Protein AF-A0A2P6P0E6-F1 (afdb_monomer)

Nearest PDB structures (foldseek):
  6njd-assembly2_C  TM=9.931E-01  e=6.193E-13  Homo sapiens
  4fjv-assembly1_B  TM=9.522E-01  e=4.294E-13  Homo sapiens
  7bbd-assembly1_B  TM=9.518E-01  e=7.906E-13  Homo sapiens
  5v5g-assembly2_D  TM=9.650E-01  e=5.929E-12  synthetic construct
  3vdz-assembly2_B  TM=8.598E-01  e=5.481E-13  unclassified

Foldseek 3Di:
DDDDDDDDDDDDDDDDDDDDDDDDDDDDDDDDDDDDDDDDDDDDDDDDDPPDPPPVPPVVVVVVPVVPPDDPPPDPPDPPDQPFAWEWEQEPVRDIDIDTDHQFDFPQNVLVSVCVVPVDHSVQWWKDAPNDTGDGPDGNVVVVNGHHGYIYTDTPPPDDDDPDDDDDDPDDDDDDDDDDDDPPPLPVQWDADPVRDIDGPFDFDPDPVRDPPQGFDDDPQWTAGPPPRDIDGDDPPPPPPDD

Sequence (243 aa):
MSSLLFAPSLQPVSQGVGLNFFIKPGLFRVNSLSFAPLQKIFIQRSPLIVQNLFQKTVLDLVFSIEQASNQPQGSPSDILSRPKMQIFVKTLTGKTITLEVESSDTIDNVKQKIQDKEGIPPDQQRLIFAGKQLEDGRTLSDYNIQKESTLHLVLRLRGGAKKRKKKTYTKPKKNKHKNKKVKLAVLKFYKIDENGKVTRARRECPTPECGA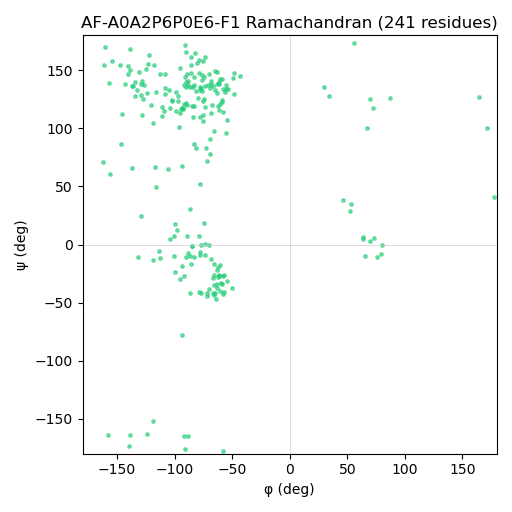GVFMAKHADRQYCGKCKATFVFKPEEAASKK

Organism: NCBI:txid1890364

Radius of gyration: 44.81 Å; Cα contacts (8 Å, |Δi|>4): 203; chains: 1; bounding box: 101×76×97 Å

Secondary structure (DSSP, 8-state):
----------------------PPPP--------PPPP--------------SSSHHHHHHHHHHTTSS------S--------EEEEEEETTS-EEEEEE-TT-BHHHHHHHHHHHH---GGGEEEEETTEEP-TTSBTGGGT--TT-EEEEEE-------PPPPPP--S--PPPP-----TTGGGGGEEE-TTS-EEESSPBP-STTS-TT-BPEE-SSEEE-TTT--EEEPPSSSTTS--

Structure (mmCIF, N/CA/C/O backbone):
data_AF-A0A2P6P0E6-F1
#
_entry.id   AF-A0A2P6P0E6-F1
#
loop_
_atom_site.group_PDB
_atom_site.id
_atom_site.type_symbol
_atom_site.label_atom_id
_atom_site.label_alt_id
_atom_site.label_comp_id
_atom_site.label_asym_id
_atom_site.label_entity_id
_atom_site.label_seq_id
_atom_site.pdbx_PDB_ins_code
_atom_site.Cartn_x
_atom_site.Cartn_y
_atom_site.Cartn_z
_atom_site.occupancy
_atom_site.B_iso_or_equiv
_atom_site.auth_seq_id
_atom_site.auth_comp_id
_atom_site.auth_asym_id
_atom_site.auth_atom_id
_atom_site.pdbx_PDB_model_num
ATOM 1 N N . MET A 1 1 ? 29.314 35.626 40.334 1.00 43.25 1 MET A N 1
ATOM 2 C CA . MET A 1 1 ? 28.460 36.606 39.628 1.00 43.25 1 MET A CA 1
ATOM 3 C C . MET A 1 1 ? 27.335 35.791 38.998 1.00 43.25 1 MET A C 1
ATOM 5 O O . MET A 1 1 ? 27.656 34.809 38.346 1.00 43.25 1 MET A O 1
ATOM 9 N N . SER A 1 2 ? 26.097 35.887 39.494 1.00 39.19 2 SER A N 1
ATOM 10 C CA . SER A 1 2 ? 25.070 36.867 39.060 1.00 39.19 2 SER A CA 1
ATOM 11 C C . SER A 1 2 ? 24.566 36.546 37.643 1.00 39.19 2 SER A C 1
ATOM 13 O O . SER A 1 2 ? 25.398 36.470 36.750 1.00 39.19 2 SER A O 1
ATOM 15 N N . SER A 1 3 ? 23.281 36.363 37.315 1.00 38.91 3 SER A N 1
ATOM 16 C CA . SER A 1 3 ? 21.985 36.357 38.038 1.00 38.91 3 SER A CA 1
ATOM 17 C C . SER A 1 3 ? 20.967 35.604 37.126 1.00 38.91 3 SER A C 1
ATOM 19 O O . SER A 1 3 ? 21.246 35.438 35.944 1.00 38.91 3 SER A O 1
ATOM 21 N N . LEU A 1 4 ? 19.876 34.962 37.581 1.00 45.66 4 LEU A N 1
ATOM 22 C CA . LEU A 1 4 ? 18.525 35.538 37.813 1.00 45.66 4 LEU A CA 1
ATOM 23 C C . LEU A 1 4 ? 18.157 36.648 36.788 1.00 45.66 4 LEU A C 1
ATOM 25 O O . LEU A 1 4 ? 18.926 37.590 36.646 1.00 45.66 4 LEU A O 1
ATOM 29 N N . LEU A 1 5 ? 17.031 36.672 36.055 1.00 42.50 5 LEU A N 1
ATOM 30 C CA . LEU A 1 5 ? 15.723 35.964 36.074 1.00 42.50 5 LEU A CA 1
ATOM 31 C C . LEU A 1 5 ? 15.311 35.611 34.592 1.00 42.50 5 LEU A C 1
ATOM 33 O O . LEU A 1 5 ? 16.185 35.671 33.736 1.00 42.50 5 LEU A O 1
ATOM 37 N N . PHE A 1 6 ? 14.092 35.248 34.129 1.00 35.66 6 PHE A N 1
ATOM 38 C CA . PHE A 1 6 ? 12.750 34.984 34.704 1.00 35.66 6 PHE A CA 1
ATOM 39 C C . PHE A 1 6 ? 11.885 34.081 33.760 1.00 35.66 6 PHE A C 1
ATOM 41 O O . PHE A 1 6 ? 12.409 33.464 32.837 1.00 35.66 6 PHE A O 1
ATOM 48 N N . ALA A 1 7 ? 10.560 34.034 33.974 1.00 41.00 7 ALA A N 1
ATOM 49 C CA . ALA A 1 7 ? 9.494 33.537 33.068 1.00 41.00 7 ALA A CA 1
ATOM 50 C C . ALA A 1 7 ? 8.450 34.693 32.855 1.00 41.00 7 ALA A C 1
ATOM 52 O O . ALA A 1 7 ? 8.824 35.816 33.200 1.00 41.00 7 ALA A O 1
ATOM 53 N N . PRO A 1 8 ? 7.179 34.547 32.375 1.00 51.31 8 PRO A N 1
ATOM 54 C CA . PRO A 1 8 ? 6.423 33.377 31.887 1.00 51.31 8 PRO A CA 1
ATOM 55 C C . PRO A 1 8 ? 5.518 33.619 30.630 1.00 51.31 8 PRO A C 1
ATOM 57 O O . PRO A 1 8 ? 5.530 34.674 30.013 1.00 51.31 8 PRO A O 1
ATOM 60 N N . SER A 1 9 ? 4.727 32.589 30.278 1.00 41.28 9 SER A N 1
ATOM 61 C CA . SER A 1 9 ? 3.367 32.580 29.670 1.00 41.28 9 SER A CA 1
ATOM 62 C C . SER A 1 9 ? 2.848 33.699 28.739 1.00 41.28 9 SER A C 1
ATOM 64 O O . SER A 1 9 ? 2.747 34.849 29.154 1.00 41.28 9 SER A O 1
ATOM 66 N N . LEU A 1 10 ? 2.204 33.298 27.625 1.00 37.66 10 LEU A N 1
ATOM 67 C CA . LEU A 1 10 ? 0.896 33.852 27.208 1.00 37.66 10 LEU A CA 1
ATOM 68 C C . LEU A 1 10 ? 0.093 32.901 26.279 1.00 37.66 10 LEU A C 1
ATOM 70 O O . LEU A 1 10 ? 0.639 32.258 25.385 1.00 37.66 10 LEU A O 1
ATOM 74 N N . GLN A 1 11 ? -1.218 32.828 26.524 1.00 42.47 11 GLN A N 1
ATOM 75 C CA . GLN A 1 11 ? -2.317 32.166 25.791 1.00 42.47 11 GLN A CA 1
ATOM 76 C C . GLN A 1 11 ? -3.627 32.844 26.262 1.00 42.47 11 GLN A C 1
ATOM 78 O O . GLN A 1 11 ? -3.595 33.463 27.328 1.00 42.47 11 GLN A O 1
ATOM 83 N N . PRO A 1 12 ? -4.807 32.618 25.642 1.00 59.88 12 PRO A N 1
ATOM 84 C CA . PRO A 1 12 ? -5.145 32.268 24.253 1.00 59.88 12 PRO A CA 1
ATOM 85 C C . PRO A 1 12 ? -6.036 33.391 23.640 1.00 59.88 12 PRO A C 1
ATOM 87 O O . PRO A 1 12 ? -5.934 34.523 24.093 1.00 59.88 12 PRO A O 1
ATOM 90 N N . VAL A 1 13 ? -6.918 33.097 22.660 1.00 36.72 13 VAL A N 1
ATOM 91 C CA . VAL A 1 13 ? -8.382 33.424 22.658 1.00 36.72 13 VAL A CA 1
ATOM 92 C C . VAL A 1 13 ? -9.018 33.294 21.252 1.00 36.72 13 VAL A C 1
ATOM 94 O O . VAL A 1 13 ? -8.561 33.932 20.316 1.00 36.72 13 VAL A O 1
ATOM 97 N N . SER A 1 14 ? -10.113 32.510 21.180 1.00 36.00 14 SER A N 1
ATOM 98 C CA . SER A 1 14 ? -11.227 32.518 20.188 1.00 36.00 14 SER A CA 1
ATOM 99 C C . SER A 1 14 ? -10.931 32.377 18.673 1.00 36.00 14 SER A C 1
ATOM 101 O O . SER A 1 14 ? -9.785 32.354 18.247 1.00 36.00 14 SER A O 1
ATOM 103 N N . GLN A 1 15 ? -11.917 32.246 17.767 1.00 38.62 15 GLN A N 1
ATOM 104 C CA . GLN A 1 15 ? -13.139 31.403 17.690 1.00 38.62 15 GLN A CA 1
ATOM 105 C C . GLN A 1 15 ? -13.483 31.244 16.186 1.00 38.62 15 GLN A C 1
ATOM 107 O O . GLN A 1 15 ? -13.096 32.086 15.380 1.00 38.62 15 GLN A O 1
ATOM 112 N N . GLY A 1 16 ? -14.236 30.210 15.786 1.00 37.38 16 GLY A N 1
ATOM 113 C CA . GLY A 1 16 ? -14.705 30.089 14.396 1.00 37.38 16 GLY A CA 1
ATOM 114 C C . GLY A 1 16 ? -15.366 28.749 14.074 1.00 37.38 16 GLY A C 1
ATOM 115 O O . GLY A 1 16 ? -14.681 27.756 13.838 1.00 37.38 16 GLY A O 1
ATOM 116 N N . VAL A 1 17 ? -16.700 28.714 14.060 1.00 41.31 17 VAL A N 1
ATOM 117 C CA . VAL A 1 17 ? -17.485 27.545 13.624 1.00 41.31 17 VAL A CA 1
ATOM 118 C C . VAL A 1 17 ? -17.686 27.547 12.106 1.00 41.31 17 VAL A C 1
ATOM 120 O O . VAL A 1 17 ? -17.810 28.602 11.492 1.00 41.31 17 VAL A O 1
ATOM 123 N N . GLY A 1 18 ? -17.747 26.358 11.501 1.00 35.44 18 GLY A N 1
ATOM 124 C CA . GLY A 1 18 ? -17.881 26.198 10.050 1.00 35.44 18 GLY A CA 1
ATOM 125 C C . GLY A 1 18 ? -18.356 24.803 9.652 1.00 35.44 18 GLY A C 1
ATOM 126 O O . GLY A 1 18 ? -17.587 24.005 9.123 1.00 35.44 18 GLY A O 1
ATOM 127 N N . LEU A 1 19 ? -19.627 24.496 9.923 1.00 40.59 19 LEU A N 1
ATOM 128 C CA . LEU A 1 19 ? -20.297 23.328 9.344 1.00 40.59 19 LEU A CA 1
ATOM 129 C C . LEU A 1 19 ? -20.458 23.520 7.832 1.00 40.59 19 LEU A C 1
ATOM 131 O O . LEU A 1 19 ? -20.918 24.568 7.393 1.00 40.59 19 LEU A O 1
ATOM 135 N N . ASN A 1 20 ? -20.177 22.478 7.050 1.00 39.31 20 ASN A N 1
ATOM 136 C CA . ASN A 1 20 ? -20.731 22.342 5.705 1.00 39.31 20 ASN A CA 1
ATOM 137 C C . ASN A 1 20 ? -20.986 20.864 5.387 1.00 39.31 20 ASN A C 1
ATOM 139 O O . ASN A 1 20 ? -20.059 20.064 5.256 1.00 39.31 20 ASN A O 1
ATOM 143 N N . PHE A 1 21 ? -22.265 20.506 5.275 1.00 33.59 21 PHE A N 1
ATOM 144 C CA . PHE A 1 21 ? -22.697 19.243 4.679 1.00 33.59 21 PHE A CA 1
ATOM 145 C C . PHE A 1 21 ? -22.403 19.279 3.175 1.00 33.59 21 PHE A C 1
ATOM 147 O O . PHE A 1 21 ? -22.671 20.286 2.526 1.00 33.59 21 PHE A O 1
ATOM 154 N N . PHE A 1 22 ? -21.946 18.165 2.596 1.00 33.34 22 PHE A N 1
ATOM 155 C CA . PHE A 1 22 ? -21.939 18.001 1.142 1.00 33.34 22 PHE A CA 1
ATOM 156 C C . PHE A 1 22 ? -22.816 16.815 0.739 1.00 33.34 22 PHE A C 1
ATOM 158 O O . PHE A 1 22 ? -22.457 15.651 0.928 1.00 33.34 22 PHE A O 1
ATOM 165 N N . ILE A 1 23 ? -24.002 17.131 0.220 1.00 39.78 23 ILE A N 1
ATOM 166 C CA . ILE A 1 23 ? -25.015 16.163 -0.206 1.00 39.78 23 ILE A CA 1
ATOM 167 C C . ILE A 1 23 ? -24.681 15.681 -1.623 1.00 39.78 23 ILE A C 1
ATOM 169 O O . ILE A 1 23 ? -24.339 16.478 -2.494 1.00 39.78 23 ILE A O 1
ATOM 173 N N . LYS A 1 24 ? -24.810 14.374 -1.877 1.00 38.31 24 LYS A N 1
ATOM 174 C CA . LYS A 1 24 ? -24.759 13.820 -3.237 1.00 38.31 24 LYS A CA 1
ATOM 175 C C . LYS A 1 24 ? -26.136 13.933 -3.905 1.00 38.31 24 LYS A C 1
ATOM 177 O O . LYS A 1 24 ? -27.054 13.268 -3.427 1.00 38.31 24 LYS A O 1
ATOM 182 N N . PRO A 1 25 ? -26.289 14.648 -5.031 1.00 44.28 25 PRO A N 1
ATOM 183 C CA . PRO A 1 25 ? -27.409 14.412 -5.929 1.00 44.28 25 PRO A CA 1
ATOM 184 C C . PRO A 1 25 ? -27.160 13.128 -6.735 1.00 44.28 25 PRO A C 1
ATOM 186 O O . PRO A 1 25 ? -26.081 12.930 -7.299 1.00 44.28 25 PRO A O 1
ATOM 189 N N . GLY A 1 26 ? -28.160 12.251 -6.801 1.00 35.78 26 GLY A N 1
ATOM 190 C CA . GLY A 1 26 ? -28.262 11.263 -7.876 1.00 35.78 26 GLY A CA 1
ATOM 191 C C . GLY A 1 26 ? -28.964 11.887 -9.082 1.00 35.78 26 GLY A C 1
ATOM 192 O O . GLY A 1 26 ? -29.757 12.811 -8.914 1.00 35.78 26 GLY A O 1
ATOM 193 N N . LEU A 1 27 ? -28.708 11.380 -10.289 1.00 37.81 27 LEU A N 1
ATOM 194 C CA . LEU A 1 27 ? -29.448 11.788 -11.483 1.00 37.81 27 LEU A CA 1
ATOM 195 C C . LEU A 1 27 ? -29.838 10.559 -12.307 1.00 37.81 27 LEU A C 1
ATOM 197 O O . LEU A 1 27 ? -28.994 9.724 -12.631 1.00 37.81 27 LEU A O 1
ATOM 201 N N . PHE A 1 28 ? -31.126 10.459 -12.634 1.00 31.66 28 PHE A N 1
ATOM 202 C CA . PHE A 1 28 ? -31.652 9.461 -13.563 1.00 31.66 28 PHE A CA 1
ATOM 203 C C . PHE A 1 28 ? -31.061 9.663 -14.964 1.00 31.66 28 PHE A C 1
ATOM 205 O O . PHE A 1 28 ? -30.893 10.797 -15.417 1.00 31.66 28 PHE A O 1
ATOM 212 N N . ARG A 1 29 ? -30.892 8.573 -15.721 1.00 36.59 29 ARG A N 1
ATOM 213 C CA . ARG A 1 29 ? -31.021 8.647 -17.180 1.00 36.59 29 ARG A CA 1
ATOM 214 C C . ARG A 1 29 ? -31.741 7.422 -17.737 1.00 36.59 29 ARG A C 1
ATOM 216 O O . ARG A 1 29 ? -31.678 6.340 -17.164 1.00 36.59 29 ARG A O 1
ATOM 223 N N . VAL A 1 30 ? -32.496 7.668 -18.800 1.00 35.47 30 VAL A N 1
ATOM 224 C CA . VAL A 1 30 ? -33.543 6.798 -19.347 1.00 35.47 30 VAL A CA 1
ATOM 225 C C . VAL A 1 30 ? -33.022 5.677 -20.247 1.00 35.47 30 VAL A C 1
ATOM 227 O O . VAL A 1 30 ? -31.898 5.725 -20.742 1.00 35.47 30 VAL A O 1
ATOM 230 N N . ASN A 1 31 ? -33.907 4.705 -20.479 1.00 33.88 31 ASN A N 1
ATOM 231 C CA . ASN A 1 31 ? -33.796 3.631 -21.464 1.00 33.88 31 ASN A CA 1
ATOM 232 C C . ASN A 1 31 ? -33.282 4.094 -22.837 1.00 33.88 31 ASN A C 1
ATOM 234 O O . ASN A 1 31 ? -33.746 5.096 -23.381 1.00 33.88 31 ASN A O 1
ATOM 238 N N . SER A 1 32 ? -32.501 3.231 -23.480 1.00 36.44 32 SER A N 1
ATOM 239 C CA . SER A 1 32 ? -32.588 3.003 -24.924 1.00 36.44 32 SER A CA 1
ATOM 240 C C . SER A 1 32 ? -32.340 1.520 -25.211 1.00 36.44 32 SER A C 1
ATOM 242 O O . SER A 1 32 ? -31.492 0.891 -24.580 1.00 36.44 32 SER A O 1
ATOM 244 N N . LEU A 1 33 ? -33.128 0.934 -26.117 1.00 38.16 33 LEU A N 1
ATOM 245 C CA . LEU A 1 33 ? -32.940 -0.452 -26.547 1.00 38.16 33 LEU A CA 1
ATOM 246 C C . LEU A 1 33 ? -31.862 -0.511 -27.635 1.00 38.16 33 LEU A C 1
ATOM 248 O O . LEU A 1 33 ? -31.832 0.341 -28.523 1.00 38.16 33 LEU A O 1
ATOM 252 N N . SER A 1 34 ? -31.052 -1.566 -27.633 1.00 36.81 34 SER A N 1
ATOM 253 C CA . SER A 1 34 ? -30.269 -1.981 -28.798 1.00 36.81 34 SER A CA 1
ATOM 254 C C . SER A 1 34 ? -30.381 -3.495 -28.993 1.00 36.81 34 SER A C 1
ATOM 256 O O . SER A 1 34 ? -30.459 -4.266 -28.037 1.00 36.81 34 SER A O 1
ATOM 258 N N . PHE A 1 35 ? -30.500 -3.907 -30.255 1.00 35.88 35 PHE A N 1
ATOM 259 C CA . PHE A 1 35 ? -30.879 -5.264 -30.647 1.00 35.88 35 PHE A CA 1
ATOM 260 C C . PHE A 1 35 ? -29.744 -6.275 -30.437 1.00 35.88 35 PHE A C 1
ATOM 262 O O . PHE A 1 35 ? -28.586 -5.989 -30.738 1.00 35.88 35 PHE A O 1
ATOM 269 N N . ALA A 1 36 ? -30.106 -7.500 -30.049 1.00 38.31 36 ALA A N 1
ATOM 270 C CA . ALA A 1 36 ? -29.260 -8.679 -30.209 1.00 38.31 36 ALA A CA 1
ATOM 271 C C . ALA A 1 36 ? -29.698 -9.468 -31.463 1.00 38.31 36 ALA A C 1
ATOM 273 O O . ALA A 1 36 ? -30.895 -9.731 -31.612 1.00 38.31 36 ALA A O 1
ATOM 274 N N . PRO A 1 37 ? -28.780 -9.869 -32.362 1.00 47.34 37 PRO A N 1
ATOM 275 C CA . PRO A 1 37 ? -29.109 -10.741 -33.484 1.00 47.34 37 PRO A CA 1
ATOM 276 C C . PRO A 1 37 ? -29.159 -12.214 -33.048 1.00 47.34 37 PRO A C 1
ATOM 278 O O . PRO A 1 37 ? -28.238 -12.726 -32.414 1.00 47.34 37 PRO A O 1
ATOM 281 N N . LEU A 1 38 ? -30.223 -12.917 -33.439 1.00 40.84 38 LEU A N 1
ATOM 282 C CA . LEU A 1 38 ? -30.319 -14.374 -33.331 1.00 40.84 38 LEU A CA 1
ATOM 283 C C . LEU A 1 38 ? -29.509 -15.055 -34.440 1.00 40.84 38 LEU A C 1
ATOM 285 O O . LEU A 1 38 ? -29.714 -14.755 -35.615 1.00 40.84 38 LEU A O 1
ATOM 289 N N . GLN A 1 39 ? -28.730 -16.080 -34.091 1.00 41.75 39 GLN A N 1
ATOM 290 C CA . GLN A 1 39 ? -28.499 -17.225 -34.976 1.00 41.75 39 GLN A CA 1
ATOM 291 C C . GLN A 1 39 ? -28.721 -18.538 -34.209 1.00 41.75 39 GLN A C 1
ATOM 293 O O . GLN A 1 39 ? -28.578 -18.596 -32.989 1.00 41.75 39 GLN A O 1
ATOM 298 N N . LYS A 1 40 ? -29.191 -19.559 -34.935 1.00 39.34 40 LYS A N 1
ATOM 299 C CA . LYS A 1 40 ? -29.568 -20.891 -34.424 1.00 39.34 40 LYS A CA 1
ATOM 300 C C . LYS A 1 40 ? -28.364 -21.853 -34.501 1.00 39.34 40 LYS A C 1
ATOM 302 O O . LYS A 1 40 ? -27.266 -21.407 -34.808 1.00 39.34 40 LYS A O 1
ATOM 307 N N . ILE A 1 41 ? -28.638 -23.162 -34.365 1.00 32.84 41 ILE A N 1
ATOM 308 C CA . ILE A 1 41 ? -27.725 -24.323 -34.509 1.00 32.84 41 ILE A CA 1
ATOM 309 C C . ILE A 1 41 ? -27.007 -24.635 -33.173 1.00 32.84 41 ILE A C 1
ATOM 311 O O . ILE A 1 41 ? -26.441 -23.738 -32.566 1.00 32.84 41 ILE A O 1
ATOM 315 N N . PHE A 1 42 ? -27.035 -25.854 -32.611 1.00 28.89 42 PHE A N 1
ATOM 316 C CA . PHE A 1 42 ? -27.593 -27.143 -33.070 1.00 28.89 42 PHE A CA 1
ATOM 317 C C . PHE A 1 42 ? -28.301 -27.908 -31.930 1.00 28.89 42 PHE A C 1
ATOM 319 O O . PHE A 1 42 ? -28.145 -27.569 -30.760 1.00 28.89 42 PHE A O 1
ATOM 326 N N . ILE A 1 43 ? -29.049 -28.966 -32.265 1.00 37.41 43 ILE A N 1
ATOM 327 C CA . ILE A 1 43 ? -29.635 -29.901 -31.291 1.00 37.41 43 ILE A CA 1
ATOM 328 C C . ILE A 1 43 ? -28.802 -31.185 -31.264 1.00 37.41 43 ILE A C 1
ATOM 330 O O . ILE A 1 43 ? -28.731 -31.884 -32.270 1.00 37.41 43 ILE A O 1
ATOM 334 N N . GLN A 1 44 ? -28.318 -31.581 -30.086 1.00 38.31 44 GLN A N 1
ATOM 335 C CA . GLN A 1 44 ? -28.278 -32.997 -29.719 1.00 38.31 44 GLN A CA 1
ATOM 336 C C . GLN A 1 44 ? -28.739 -33.188 -28.274 1.00 38.31 44 GLN A C 1
ATOM 338 O O . GLN A 1 44 ? -28.369 -32.438 -27.375 1.00 38.31 44 GLN A O 1
ATOM 343 N N . ARG A 1 45 ? -29.572 -34.213 -28.075 1.00 43.91 45 ARG A N 1
ATOM 344 C CA . ARG A 1 45 ? -29.909 -34.769 -26.763 1.00 43.91 45 ARG A CA 1
ATOM 345 C C . ARG A 1 45 ? -28.935 -35.903 -26.457 1.00 43.91 45 ARG A C 1
ATOM 347 O O . ARG A 1 45 ? -28.784 -36.795 -27.286 1.00 43.91 45 ARG A O 1
ATOM 354 N N . SER 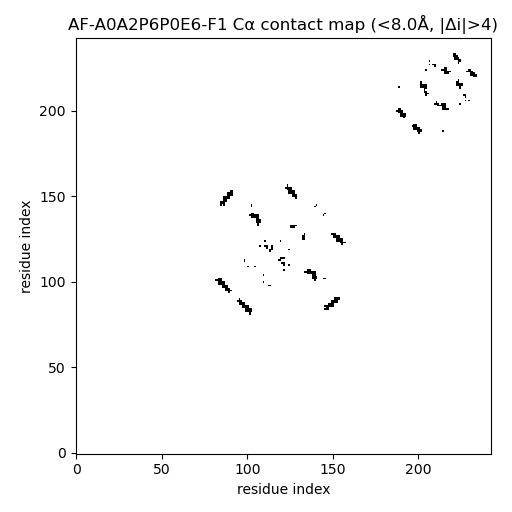A 1 46 ? -28.451 -35.964 -25.227 1.00 38.66 46 SER A N 1
ATOM 355 C CA . SER A 1 46 ? -28.211 -37.232 -24.535 1.00 38.66 46 SER A CA 1
ATOM 356 C C . SER A 1 46 ? -28.936 -37.178 -23.177 1.00 38.66 46 SER A C 1
ATOM 358 O O . SER A 1 46 ? -28.995 -36.107 -22.571 1.00 38.66 46 SER A O 1
ATOM 360 N N . PRO A 1 47 ? -29.612 -38.263 -22.749 1.00 50.59 47 PRO A N 1
ATOM 361 C CA . PRO A 1 47 ? -30.408 -38.283 -21.522 1.00 50.59 47 PRO A CA 1
ATOM 362 C C . PRO A 1 47 ? -29.553 -38.675 -20.301 1.00 50.59 47 PRO A C 1
ATOM 364 O O . PRO A 1 47 ? -28.329 -38.717 -20.386 1.00 50.59 47 PRO A O 1
ATOM 367 N N . LEU A 1 48 ? -30.229 -39.025 -19.196 1.00 46.91 48 LEU A N 1
ATOM 368 C CA . LEU A 1 48 ? -29.705 -39.145 -17.826 1.00 46.91 48 LEU A CA 1
ATOM 369 C C . LEU A 1 48 ? -29.419 -37.740 -17.245 1.00 46.91 48 LEU A C 1
ATOM 371 O O . LEU A 1 48 ? -28.620 -36.989 -17.782 1.00 46.91 48 LEU A O 1
ATOM 375 N N . ILE A 1 49 ? -30.068 -37.277 -16.173 1.00 42.59 49 ILE A N 1
ATOM 376 C CA . ILE A 1 49 ? -30.750 -37.995 -15.085 1.00 42.59 49 ILE A CA 1
ATOM 377 C C . ILE A 1 49 ? -32.177 -37.439 -14.912 1.00 42.59 49 ILE A C 1
ATOM 379 O O . ILE A 1 49 ? -32.354 -36.313 -14.455 1.00 42.59 49 ILE A O 1
ATOM 383 N N . VAL A 1 50 ? -33.205 -38.236 -15.237 1.00 47.75 50 VAL A N 1
ATOM 384 C CA . VAL A 1 50 ? -34.634 -37.882 -15.046 1.00 47.75 50 VAL A CA 1
A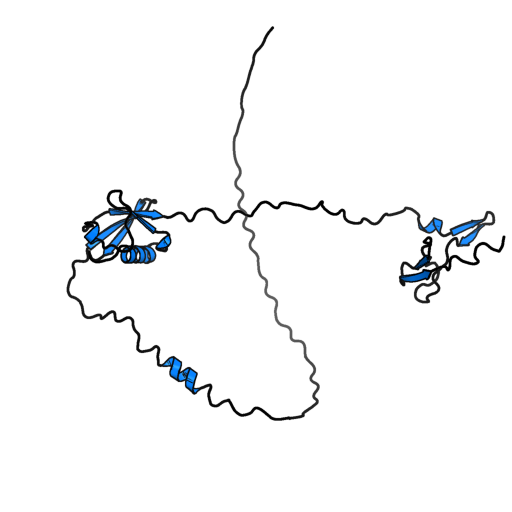TOM 385 C C . VAL A 1 50 ? -35.287 -38.830 -14.030 1.00 47.75 50 VAL A C 1
ATOM 387 O O . VAL A 1 50 ? -36.340 -39.411 -14.263 1.00 47.75 50 VAL A O 1
ATOM 390 N N . GLN A 1 51 ? -34.629 -39.002 -12.883 1.00 54.41 51 GLN A N 1
ATOM 391 C CA . GLN A 1 51 ? -35.184 -39.641 -11.686 1.00 54.41 51 GLN A CA 1
ATOM 392 C C . GLN A 1 51 ? -34.593 -38.974 -10.437 1.00 54.41 51 GLN A C 1
ATOM 394 O O . GLN A 1 51 ? -33.557 -39.407 -9.948 1.00 54.41 51 GLN A O 1
ATOM 399 N N . ASN A 1 52 ? -35.215 -37.873 -9.985 1.00 53.78 52 ASN A N 1
ATOM 400 C CA . ASN A 1 52 ? -35.278 -37.422 -8.574 1.00 53.78 52 ASN A CA 1
ATOM 401 C C . ASN A 1 52 ? -36.021 -36.074 -8.400 1.00 53.78 52 ASN A C 1
ATOM 403 O O . ASN A 1 52 ? -35.635 -35.222 -7.602 1.00 53.78 52 ASN A O 1
ATOM 407 N N . LEU A 1 53 ? -37.134 -35.883 -9.122 1.00 52.69 53 LEU A N 1
ATOM 408 C CA . LEU A 1 53 ? -38.051 -34.749 -8.911 1.00 52.69 53 LEU A CA 1
ATOM 409 C C . LEU A 1 53 ? -39.296 -35.129 -8.080 1.00 52.69 53 LEU A C 1
ATOM 411 O O . LEU A 1 53 ? -40.287 -34.411 -8.093 1.00 52.69 53 LEU A O 1
ATOM 415 N N . PHE A 1 54 ? -39.243 -36.257 -7.358 1.00 49.75 54 PHE A N 1
ATOM 416 C CA . PHE A 1 54 ? -40.368 -36.813 -6.587 1.00 49.75 54 PHE A CA 1
ATOM 417 C C . PHE A 1 54 ? -40.009 -37.146 -5.121 1.00 49.75 54 PHE A C 1
ATOM 419 O O . PHE A 1 54 ? -40.623 -38.000 -4.496 1.00 49.75 54 PHE A O 1
ATOM 426 N N . GLN A 1 55 ? -38.993 -36.478 -4.560 1.00 48.78 55 GLN A N 1
ATOM 427 C CA . GLN A 1 55 ? -38.669 -36.557 -3.121 1.00 48.78 55 GLN A CA 1
ATOM 428 C C . GLN A 1 55 ? -38.448 -35.191 -2.445 1.00 48.78 55 GLN A C 1
ATOM 430 O O . GLN A 1 55 ? -38.416 -35.117 -1.221 1.00 48.78 55 GLN A O 1
ATOM 435 N N . LYS A 1 56 ? -38.350 -34.090 -3.207 1.00 52.66 56 LYS A N 1
ATOM 436 C CA . LYS A 1 56 ? -38.130 -32.741 -2.647 1.00 52.66 56 LYS A CA 1
ATOM 437 C C . LYS A 1 56 ? -39.397 -31.988 -2.227 1.00 52.66 56 LYS A C 1
ATOM 439 O O . LYS A 1 56 ? -39.285 -30.968 -1.575 1.00 52.66 56 LYS A O 1
ATOM 444 N N . THR A 1 57 ? -40.589 -32.478 -2.558 1.00 54.34 57 THR A N 1
ATOM 445 C CA . THR A 1 57 ? -41.863 -31.829 -2.187 1.00 54.34 57 THR A CA 1
ATOM 446 C C . THR A 1 57 ? -42.466 -32.350 -0.882 1.00 54.34 57 THR A C 1
ATOM 448 O O . THR A 1 57 ? -43.315 -31.683 -0.301 1.00 54.34 57 THR A O 1
ATOM 451 N N . VAL A 1 58 ? -42.046 -33.529 -0.409 1.00 55.56 58 VAL A N 1
ATOM 452 C CA . VAL A 1 58 ? -42.621 -34.166 0.790 1.00 55.56 58 VAL A CA 1
ATOM 453 C C . VAL A 1 58 ? -41.929 -33.685 2.069 1.00 55.56 58 VAL A C 1
ATOM 455 O O . VAL A 1 58 ? -42.603 -33.385 3.050 1.00 55.56 58 VAL A O 1
ATOM 458 N N . LEU A 1 59 ? -40.598 -33.545 2.059 1.00 53.34 59 LEU A N 1
ATOM 459 C CA . LEU A 1 59 ? -39.842 -33.106 3.241 1.00 53.34 59 LEU A CA 1
ATOM 460 C C . LEU A 1 59 ? -40.082 -31.628 3.591 1.00 53.34 59 LEU A C 1
ATOM 462 O O . LEU A 1 59 ? -40.242 -31.313 4.767 1.00 53.34 59 LEU A O 1
ATOM 466 N N . ASP A 1 60 ? -40.200 -30.748 2.592 1.00 50.69 60 ASP A N 1
ATOM 467 C CA . ASP A 1 60 ? -40.461 -29.317 2.814 1.00 50.69 60 ASP A CA 1
ATOM 468 C C . ASP A 1 60 ? -41.867 -29.063 3.412 1.00 50.69 60 ASP A C 1
ATOM 470 O O . ASP A 1 60 ? -42.060 -28.120 4.183 1.00 50.69 60 ASP A O 1
ATOM 474 N N . LEU A 1 61 ? -42.846 -29.936 3.127 1.00 51.62 61 LEU A N 1
ATOM 475 C CA . LEU A 1 61 ? -44.173 -29.891 3.757 1.00 51.62 61 LEU A CA 1
ATOM 476 C C . LEU A 1 61 ? -44.172 -30.455 5.185 1.00 51.62 61 LEU A C 1
ATOM 478 O O . LEU A 1 61 ? -44.778 -29.851 6.067 1.00 51.62 61 LEU A O 1
ATOM 482 N N . VAL A 1 62 ? -43.471 -31.564 5.445 1.00 56.53 62 VAL A N 1
ATOM 483 C CA . VAL A 1 62 ? -43.389 -32.147 6.800 1.00 56.53 62 VAL A CA 1
ATOM 484 C C . VAL A 1 62 ? -42.653 -31.206 7.764 1.00 56.53 62 VAL A C 1
ATOM 486 O O . VAL A 1 62 ? -43.155 -30.938 8.855 1.00 56.53 62 VAL A O 1
ATOM 489 N N . PHE A 1 63 ? -41.541 -30.595 7.335 1.00 47.88 63 PHE A N 1
ATOM 490 C CA . PHE A 1 63 ? -40.792 -29.624 8.148 1.00 47.88 63 PHE A CA 1
ATOM 491 C C . PHE A 1 63 ? -41.573 -28.324 8.444 1.00 47.88 63 PHE A C 1
ATOM 493 O O . PHE A 1 63 ? -41.226 -27.586 9.366 1.00 47.88 63 PHE A O 1
ATOM 500 N N . SER A 1 64 ? -42.651 -28.053 7.697 1.00 49.34 64 SER A N 1
ATOM 501 C CA . SER A 1 64 ? -43.527 -26.890 7.904 1.00 49.34 64 SER A CA 1
ATOM 502 C C . SER A 1 64 ? -44.631 -27.119 8.949 1.00 49.34 64 SER A C 1
ATOM 504 O O . SER A 1 64 ? -45.215 -26.150 9.429 1.00 49.34 64 SER A O 1
ATOM 506 N N . ILE A 1 65 ? -44.929 -28.371 9.317 1.00 53.03 65 ILE A N 1
ATOM 507 C CA . ILE A 1 65 ? -46.001 -28.711 10.275 1.00 53.03 65 ILE A CA 1
ATOM 508 C C . ILE A 1 65 ? -45.450 -28.881 11.704 1.00 53.03 65 ILE A C 1
ATOM 510 O O . ILE A 1 65 ? -46.125 -28.545 12.677 1.00 53.03 65 ILE A O 1
ATOM 514 N N . GLU A 1 66 ? -44.193 -29.308 11.856 1.00 53.62 66 GLU A N 1
ATOM 515 C CA . GLU A 1 66 ? -43.575 -29.602 13.163 1.00 53.62 66 GLU A CA 1
ATOM 516 C C . GLU A 1 66 ? -43.100 -28.356 13.955 1.00 53.62 66 GLU A C 1
ATOM 518 O O . GLU A 1 66 ? -42.509 -28.475 15.025 1.00 53.62 66 GLU A O 1
ATOM 523 N N . GLN A 1 67 ? -43.405 -27.139 13.484 1.00 50.59 67 GLN A N 1
ATOM 524 C CA . GLN A 1 67 ? -43.202 -25.890 14.245 1.00 50.59 67 GLN A CA 1
ATOM 525 C C . GLN A 1 67 ? -44.507 -25.297 14.815 1.00 50.59 67 GLN A C 1
ATOM 527 O O . GLN A 1 67 ? -44.482 -24.234 15.432 1.00 50.59 67 GLN A O 1
ATOM 532 N N . ALA A 1 68 ? -45.645 -25.986 14.668 1.00 49.12 68 ALA A N 1
ATOM 533 C CA . ALA A 1 68 ? -46.950 -25.519 15.153 1.00 49.12 68 ALA A CA 1
ATOM 534 C C . ALA A 1 68 ? -47.292 -25.923 16.608 1.00 49.12 68 ALA A C 1
ATOM 536 O O . ALA A 1 68 ? -48.308 -25.475 17.135 1.00 49.12 68 ALA A O 1
ATOM 537 N N . SER A 1 69 ? -46.480 -26.764 17.264 1.00 48.59 69 SER A N 1
ATOM 538 C CA . SER A 1 69 ? -46.802 -27.382 18.568 1.00 48.59 69 SER A CA 1
ATOM 539 C C . SER A 1 69 ? -45.937 -26.930 19.754 1.00 48.59 69 SER A C 1
ATOM 541 O O . SER A 1 69 ? -46.312 -27.183 20.897 1.00 48.59 69 SER A O 1
ATOM 543 N N . ASN A 1 70 ? -44.826 -26.222 19.522 1.00 57.97 70 ASN A N 1
ATOM 544 C CA . ASN A 1 70 ? -43.961 -25.679 20.580 1.00 57.97 70 ASN A CA 1
ATOM 545 C C . ASN A 1 70 ? -44.124 -24.158 20.728 1.00 57.97 70 ASN A C 1
ATOM 547 O O . ASN A 1 70 ? -43.191 -23.380 20.524 1.00 57.97 70 ASN A O 1
ATOM 551 N N . GLN A 1 71 ? -45.319 -23.733 21.147 1.00 45.84 71 GLN A N 1
ATOM 552 C CA . GLN A 1 71 ? -45.423 -22.476 21.888 1.00 45.84 71 GLN A CA 1
ATOM 553 C C . GLN A 1 71 ? -44.648 -22.623 23.211 1.00 45.84 71 GLN A C 1
ATOM 555 O O . GLN A 1 71 ? -44.802 -23.652 23.876 1.00 45.84 71 GLN A O 1
ATOM 560 N N . PRO A 1 72 ? -43.878 -21.617 23.665 1.00 44.84 72 PRO A N 1
ATOM 561 C CA . PRO A 1 72 ? -43.535 -21.540 25.079 1.00 44.84 72 PRO A CA 1
ATOM 562 C C . PRO A 1 72 ? -44.849 -21.397 25.861 1.00 44.84 72 PRO A C 1
ATOM 564 O O . PRO A 1 72 ? -45.575 -20.422 25.676 1.00 44.84 72 PRO A O 1
ATOM 567 N N . GLN A 1 73 ? -45.173 -22.394 26.689 1.00 38.75 73 GLN A N 1
ATOM 568 C CA . GLN A 1 73 ? -46.460 -22.523 27.388 1.00 38.75 73 GLN A CA 1
ATOM 569 C C . GLN A 1 73 ? -46.622 -21.487 28.516 1.00 38.75 73 GLN A C 1
ATOM 571 O O . GLN A 1 73 ? -46.582 -21.804 29.702 1.00 38.75 73 GLN A O 1
ATOM 576 N N . GLY A 1 74 ? -46.813 -20.224 28.135 1.00 38.94 74 GLY A N 1
ATOM 577 C CA . GLY A 1 74 ? -47.328 -19.171 29.002 1.00 38.94 74 GLY A CA 1
ATOM 578 C C . GLY A 1 74 ? -48.849 -19.259 29.060 1.00 38.94 74 GLY A C 1
ATOM 579 O O . GLY A 1 74 ? -49.538 -18.563 28.317 1.00 38.94 74 GLY A O 1
ATOM 580 N N . SER A 1 75 ? -49.374 -20.132 29.919 1.00 36.81 75 SER A N 1
ATOM 581 C CA . SER A 1 75 ? -50.816 -20.302 30.109 1.00 36.81 75 SER A CA 1
ATOM 582 C C . SER A 1 75 ? -51.471 -18.983 30.561 1.00 36.81 75 SER A C 1
ATOM 584 O O . SER A 1 75 ? -51.087 -18.462 31.609 1.00 36.81 75 SER A O 1
ATOM 586 N N . PRO A 1 76 ? -52.492 -18.454 29.856 1.00 54.41 76 PRO A N 1
ATOM 587 C CA . PRO A 1 76 ? -53.193 -17.228 30.261 1.00 54.41 76 PRO A CA 1
ATOM 588 C C . PRO A 1 76 ? -54.134 -17.436 31.465 1.00 54.41 76 PRO A C 1
ATOM 590 O O . PRO A 1 76 ? -54.798 -16.503 31.911 1.00 54.41 76 PRO A O 1
ATOM 593 N N . SER A 1 77 ? -54.205 -18.659 31.994 1.00 49.09 77 SER A N 1
ATOM 594 C CA . SER A 1 77 ? -55.001 -19.061 33.149 1.00 49.09 77 SER A CA 1
ATOM 595 C C . SER A 1 77 ? -54.195 -18.989 34.449 1.00 49.09 77 SER A C 1
ATOM 597 O O . SER A 1 77 ? -53.906 -20.020 35.048 1.00 49.09 77 SER A O 1
ATOM 599 N N . ASP A 1 78 ? -53.838 -17.777 34.879 1.00 45.69 78 ASP A N 1
ATOM 600 C CA . ASP A 1 78 ? -53.489 -17.524 36.285 1.00 45.69 78 ASP A CA 1
ATOM 601 C C . ASP A 1 78 ? -53.697 -16.040 36.654 1.00 45.69 78 ASP A C 1
ATOM 603 O O . ASP A 1 78 ? -52.787 -15.313 37.053 1.00 45.69 78 ASP A O 1
ATOM 607 N N . ILE A 1 79 ? -54.947 -15.564 36.539 1.00 47.72 79 ILE A N 1
ATOM 608 C CA . ILE A 1 79 ? -55.386 -14.296 37.159 1.00 47.72 79 ILE A CA 1
ATOM 609 C C . ILE A 1 79 ? -55.634 -14.533 38.662 1.00 47.72 79 ILE A C 1
ATOM 611 O O . ILE A 1 79 ? -56.688 -14.220 39.213 1.00 47.72 79 ILE A O 1
ATOM 615 N N . LEU A 1 80 ? -54.639 -15.114 39.336 1.00 49.69 80 LEU A N 1
ATOM 616 C CA . LEU A 1 80 ? -54.547 -15.152 40.787 1.00 49.69 80 LEU A CA 1
ATOM 617 C C . LEU A 1 80 ? -53.495 -14.122 41.193 1.00 49.69 80 LEU A C 1
ATOM 619 O O . LEU A 1 80 ? -52.338 -14.198 40.783 1.00 49.69 80 LEU A O 1
ATOM 623 N N . SER A 1 81 ? -53.921 -13.108 41.948 1.00 59.78 81 SER A N 1
ATOM 624 C CA . SER A 1 81 ? -53.149 -11.885 42.196 1.00 59.78 81 SER A CA 1
ATOM 625 C C . SER A 1 81 ? -51.917 -12.117 43.082 1.00 59.78 81 SER A C 1
ATOM 627 O O . SER A 1 81 ? -51.899 -11.738 44.256 1.00 59.78 81 SER A O 1
ATOM 629 N N . ARG A 1 82 ? -50.844 -12.671 42.506 1.00 62.62 82 ARG A N 1
ATOM 630 C CA . ARG A 1 82 ? -49.500 -12.595 43.085 1.00 62.62 82 ARG A CA 1
ATOM 631 C C . ARG A 1 82 ? -49.145 -11.118 43.308 1.00 62.62 82 ARG A C 1
ATOM 633 O O . ARG A 1 82 ? -49.365 -10.310 42.401 1.00 62.62 82 ARG A O 1
ATOM 640 N N . PRO A 1 83 ? -48.603 -10.734 44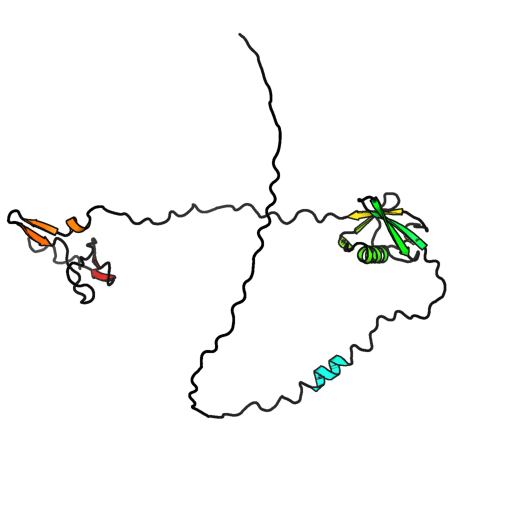.477 1.00 70.19 83 PRO A N 1
ATOM 641 C CA . PRO A 1 83 ? -48.283 -9.343 44.773 1.00 70.19 83 PRO A CA 1
ATOM 642 C C . PRO A 1 83 ? -47.047 -8.894 43.980 1.00 70.19 83 PRO A C 1
ATOM 644 O O . PRO A 1 83 ? -45.927 -8.893 44.489 1.00 70.19 83 PRO A O 1
ATOM 647 N N . LYS A 1 84 ? -47.259 -8.496 42.719 1.00 77.81 84 LYS A N 1
ATOM 648 C CA . LYS A 1 84 ? -46.249 -7.825 41.895 1.00 77.81 84 LYS A CA 1
ATOM 649 C C . LYS A 1 84 ? -45.802 -6.555 42.606 1.00 77.81 84 LYS A C 1
ATOM 651 O O . LYS A 1 84 ? -46.584 -5.618 42.771 1.00 77.81 84 LYS A O 1
ATOM 656 N N . MET A 1 85 ? -44.542 -6.517 43.019 1.00 89.75 85 MET A N 1
ATOM 657 C CA . MET A 1 85 ? -43.956 -5.334 43.630 1.00 89.75 85 MET A CA 1
ATOM 658 C C . MET A 1 85 ? -43.323 -4.452 42.556 1.00 89.75 85 MET A C 1
ATOM 660 O O . MET A 1 85 ? -42.747 -4.937 41.580 1.00 89.75 85 MET A O 1
ATOM 664 N N . GLN A 1 86 ? -43.420 -3.138 42.743 1.00 92.19 86 GLN A N 1
ATOM 665 C CA . GLN A 1 86 ? -42.681 -2.185 41.924 1.00 92.19 86 GLN A CA 1
ATOM 666 C C . GLN A 1 86 ? -41.327 -1.894 42.570 1.00 92.19 86 GLN A C 1
ATOM 668 O O . GLN A 1 86 ? -41.253 -1.664 43.777 1.00 92.19 86 GLN A O 1
ATOM 673 N N . ILE A 1 87 ? -40.268 -1.882 41.764 1.00 95.06 87 ILE A N 1
ATOM 674 C CA . ILE A 1 87 ? -38.924 -1.442 42.163 1.00 95.06 87 ILE A CA 1
ATOM 675 C C . ILE A 1 87 ? -38.438 -0.320 41.244 1.00 95.06 87 ILE A C 1
ATOM 677 O O . ILE A 1 87 ? -38.862 -0.210 40.088 1.00 95.06 87 ILE A O 1
ATOM 681 N N . PHE A 1 88 ? -37.522 0.504 41.750 1.00 95.94 88 PHE A N 1
ATOM 682 C CA . PHE A 1 88 ? -36.943 1.621 41.011 1.00 95.94 88 PHE A CA 1
ATOM 683 C C . PHE A 1 88 ? -35.493 1.324 40.631 1.00 95.94 88 PHE A C 1
ATOM 685 O O . PHE A 1 88 ? -34.674 1.003 41.488 1.00 95.94 88 PHE A O 1
ATOM 692 N N . VAL A 1 89 ? -35.135 1.507 39.363 1.00 95.06 89 VAL A N 1
ATOM 693 C CA . VAL A 1 89 ? -33.748 1.413 38.891 1.00 95.06 89 VAL A CA 1
ATOM 694 C C . VAL A 1 89 ? -33.247 2.804 38.518 1.00 95.06 89 VAL A C 1
ATOM 696 O O . VAL A 1 89 ? -33.748 3.424 37.581 1.00 95.06 89 VAL A O 1
ATOM 699 N N . LYS A 1 90 ? -32.256 3.305 39.258 1.00 95.19 90 LYS A N 1
ATOM 700 C CA . LYS A 1 90 ? -31.582 4.584 39.011 1.00 95.19 90 LYS A CA 1
ATOM 701 C C . LYS A 1 90 ? -30.327 4.358 38.176 1.00 95.19 90 LYS A C 1
ATOM 703 O O . LYS A 1 90 ? -29.385 3.697 38.610 1.00 95.19 90 LYS A O 1
ATOM 708 N N . THR A 1 91 ? -30.313 4.922 36.979 1.00 92.06 91 THR A N 1
ATOM 709 C CA . THR A 1 91 ? -29.143 4.946 36.089 1.00 92.06 91 THR A CA 1
ATOM 710 C C . THR A 1 91 ? -28.083 5.942 36.581 1.00 92.06 91 THR A C 1
ATOM 712 O O . THR A 1 91 ? -28.388 6.886 37.313 1.00 92.06 91 THR A O 1
ATOM 715 N N . LEU A 1 92 ? -26.841 5.802 36.104 1.00 87.12 92 LEU A N 1
ATOM 716 C CA . LEU A 1 92 ? -25.795 6.824 36.290 1.00 87.12 92 LEU A CA 1
ATOM 717 C C . LEU A 1 92 ? -26.138 8.193 35.666 1.00 87.12 92 LEU A C 1
ATOM 719 O O . LEU A 1 92 ? -25.525 9.189 36.034 1.00 87.12 92 LEU A O 1
ATOM 723 N N . THR A 1 93 ? -27.102 8.265 34.741 1.00 86.06 93 THR A N 1
ATOM 724 C CA . THR A 1 93 ? -27.574 9.521 34.129 1.00 86.06 93 THR A CA 1
ATOM 725 C C . THR A 1 93 ? -28.722 10.176 34.907 1.00 86.06 93 THR A C 1
ATOM 727 O O . THR A 1 93 ? -29.314 11.139 34.430 1.00 86.06 93 THR A O 1
ATOM 730 N N . GLY A 1 94 ? -29.068 9.666 36.096 1.00 88.75 94 GLY A N 1
ATOM 731 C CA . GLY A 1 94 ? -30.131 10.208 36.953 1.00 88.75 94 GLY A CA 1
ATOM 732 C C . GLY A 1 94 ? -31.555 9.810 36.543 1.00 88.75 94 GLY A C 1
ATOM 733 O O . GLY A 1 94 ? -32.492 10.021 37.312 1.00 88.75 94 GLY A O 1
ATOM 734 N N . LYS A 1 95 ? -31.737 9.171 35.378 1.00 92.31 95 LYS A N 1
ATOM 735 C CA . LYS A 1 95 ? -33.021 8.588 34.963 1.00 92.31 95 LYS A CA 1
ATOM 736 C C . LYS A 1 95 ? -33.414 7.474 35.936 1.00 92.31 95 LYS A C 1
ATOM 738 O O . LYS A 1 95 ? -32.604 6.584 36.210 1.00 92.31 95 LYS A O 1
ATOM 743 N N . THR A 1 96 ? -34.656 7.518 36.418 1.00 93.00 96 THR A N 1
ATOM 744 C CA . THR A 1 96 ? -35.270 6.461 37.237 1.00 93.00 96 THR A CA 1
ATOM 745 C C . THR A 1 96 ? -36.258 5.670 36.381 1.00 93.00 96 THR A C 1
ATOM 747 O O . THR A 1 96 ? -37.056 6.259 35.656 1.00 93.00 96 THR A O 1
ATOM 750 N N . ILE A 1 97 ? -36.191 4.343 36.452 1.00 93.44 97 ILE A N 1
ATOM 751 C CA . ILE A 1 97 ? -37.015 3.399 35.689 1.00 93.44 97 ILE A CA 1
ATOM 752 C C . ILE A 1 97 ? -37.862 2.603 36.682 1.00 93.44 97 ILE A C 1
ATOM 754 O O . ILE A 1 97 ? -37.319 2.069 37.648 1.00 93.44 97 ILE A O 1
ATOM 758 N N . THR A 1 98 ? -39.167 2.486 36.449 1.00 94.31 98 THR A N 1
ATOM 759 C CA . THR A 1 98 ? -40.048 1.576 37.197 1.00 94.31 98 THR A CA 1
ATOM 760 C C . THR A 1 98 ? -40.043 0.182 36.570 1.00 94.31 98 THR A C 1
ATOM 762 O O . THR A 1 98 ? -40.147 0.038 35.346 1.00 94.31 98 THR A O 1
ATOM 765 N N . LEU A 1 99 ? -39.949 -0.863 37.393 1.00 93.31 99 LEU A N 1
ATOM 766 C CA . LEU A 1 99 ? -40.076 -2.263 36.975 1.00 93.31 99 LEU A CA 1
ATOM 767 C C . LEU A 1 99 ? -41.093 -2.992 37.850 1.00 93.31 99 LEU A C 1
ATOM 769 O O . LEU A 1 99 ? -41.107 -2.798 39.062 1.00 93.31 99 LEU A O 1
ATOM 773 N N . GLU A 1 100 ? -41.887 -3.862 37.229 1.00 92.25 100 GLU A N 1
ATOM 774 C CA . GLU A 1 100 ? -42.770 -4.807 37.915 1.00 92.25 100 GLU A CA 1
ATOM 775 C C . GLU A 1 100 ? -42.078 -6.169 38.018 1.00 92.25 100 GLU A C 1
ATOM 777 O O . GLU A 1 100 ? -41.646 -6.757 37.016 1.00 92.25 100 GLU A O 1
ATOM 782 N N . VAL A 1 101 ? -41.947 -6.659 39.246 1.00 91.56 101 VAL A N 1
ATOM 783 C CA . VAL A 1 101 ? -41.207 -7.878 39.583 1.00 91.56 101 VAL A CA 1
ATOM 784 C C . VAL A 1 101 ? -41.943 -8.674 40.658 1.00 91.56 101 VAL A C 1
ATOM 786 O O . VAL A 1 101 ? -42.688 -8.114 41.463 1.00 91.56 101 VAL A O 1
ATOM 789 N N . GLU A 1 102 ? -41.733 -9.984 40.678 1.00 91.00 102 GLU A N 1
ATOM 790 C CA . GLU A 1 102 ? -42.102 -10.833 41.818 1.00 91.00 102 GLU A CA 1
ATOM 791 C C . GLU A 1 102 ? -40.869 -10.998 42.721 1.00 91.00 102 GLU A C 1
ATOM 793 O O . GLU A 1 102 ? -39.739 -10.916 42.246 1.00 91.00 102 GLU A O 1
ATOM 798 N N . SER A 1 103 ? -41.034 -11.211 44.029 1.00 88.19 103 SER A N 1
ATOM 799 C CA . SER A 1 103 ? -39.887 -11.398 44.943 1.00 88.19 103 SER A CA 1
ATOM 800 C C . SER A 1 103 ? -39.027 -12.619 44.585 1.00 88.19 103 SER A C 1
ATOM 802 O O . SER A 1 103 ? -37.823 -12.622 44.838 1.00 88.19 103 SER A O 1
ATOM 804 N N . SER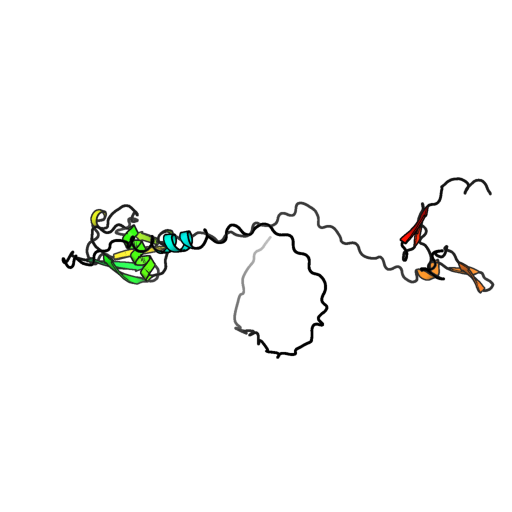 A 1 104 ? -39.637 -13.609 43.934 1.00 90.06 104 SER A N 1
ATOM 805 C CA . SER A 1 104 ? -39.016 -14.802 43.357 1.00 90.06 104 SER A CA 1
ATOM 806 C C . SER A 1 104 ? -38.293 -14.575 42.019 1.00 90.06 104 SER A C 1
ATOM 808 O O . SER A 1 104 ? -37.642 -15.505 41.543 1.00 90.06 104 SER A O 1
ATOM 810 N N . ASP A 1 105 ? -38.369 -13.388 41.397 1.00 91.81 105 ASP A N 1
ATOM 811 C CA . ASP A 1 105 ? -37.588 -13.093 40.186 1.00 91.81 105 ASP A CA 1
ATOM 812 C C . ASP A 1 105 ? -36.082 -13.176 40.480 1.00 91.81 105 ASP A C 1
ATOM 814 O O . ASP A 1 105 ? -35.591 -12.665 41.494 1.00 91.81 105 ASP A O 1
ATOM 818 N N . THR A 1 106 ? -35.330 -13.773 39.553 1.00 94.00 106 THR A N 1
ATOM 819 C CA . THR A 1 106 ? -33.863 -13.749 39.577 1.00 94.00 106 THR A CA 1
ATOM 820 C C . THR A 1 106 ? -33.321 -12.391 39.136 1.00 94.00 106 THR A C 1
ATOM 822 O O . THR A 1 106 ? -33.973 -11.633 38.409 1.00 94.00 106 THR A O 1
ATOM 825 N N . ILE A 1 107 ? -32.083 -12.084 39.525 1.00 94.62 107 ILE A N 1
ATOM 826 C CA . ILE A 1 107 ? -31.400 -10.863 39.076 1.00 94.62 107 ILE A CA 1
ATOM 827 C C . ILE A 1 107 ? -31.256 -10.826 37.546 1.00 94.62 107 ILE A C 1
ATOM 829 O O . ILE A 1 107 ? -31.375 -9.749 36.958 1.00 94.62 107 ILE A O 1
ATOM 833 N N . ASP A 1 108 ? -31.086 -11.970 36.879 1.00 94.31 108 ASP A N 1
ATOM 834 C CA . ASP A 1 108 ? -31.078 -12.033 35.412 1.00 94.31 108 ASP A CA 1
ATOM 835 C C . ASP A 1 108 ? -32.440 -11.707 34.778 1.00 94.31 108 ASP A C 1
ATOM 837 O O . ASP A 1 108 ? -32.474 -10.911 33.834 1.00 94.31 108 ASP A O 1
ATOM 841 N N . ASN A 1 109 ? -33.562 -12.190 35.331 1.00 92.62 109 ASN A N 1
ATOM 842 C CA . ASN A 1 109 ? -34.900 -11.775 34.882 1.00 92.62 109 ASN A CA 1
ATOM 843 C C . ASN A 1 109 ? -35.070 -10.249 34.997 1.00 92.62 109 ASN A C 1
ATOM 845 O O . ASN A 1 109 ? -35.608 -9.600 34.096 1.00 92.62 109 ASN A O 1
ATOM 849 N N . VAL A 1 110 ? -34.577 -9.649 36.089 1.00 93.25 110 VAL A N 1
ATOM 850 C CA . VAL A 1 110 ? -34.614 -8.191 36.289 1.00 93.25 110 VAL A CA 1
ATOM 851 C C . VAL A 1 110 ? -33.754 -7.460 35.255 1.00 93.25 110 VAL A C 1
ATOM 853 O O . VAL A 1 110 ? -34.206 -6.460 34.697 1.00 93.25 110 VAL A O 1
ATOM 856 N N . LYS A 1 111 ? -32.552 -7.956 34.932 1.00 93.44 111 LYS A N 1
ATOM 857 C CA . LYS A 1 111 ? -31.733 -7.376 33.854 1.00 93.44 111 LYS A CA 1
ATOM 858 C C . LYS A 1 111 ? -32.398 -7.478 32.487 1.00 93.44 111 LYS A C 1
ATOM 860 O O . LYS A 1 111 ? -32.264 -6.551 31.691 1.00 93.44 111 LYS A O 1
ATOM 865 N N . GLN A 1 112 ? -33.096 -8.573 32.194 1.00 93.38 112 GLN A N 1
ATOM 866 C CA . GLN A 1 112 ? -33.814 -8.723 30.929 1.00 93.38 112 GLN A CA 1
ATOM 867 C C . GLN A 1 112 ? -34.938 -7.680 30.830 1.00 93.38 112 GLN A C 1
ATOM 869 O O . GLN A 1 112 ? -34.948 -6.889 29.890 1.00 93.38 112 GLN A O 1
ATOM 874 N N . LYS A 1 113 ? -35.743 -7.518 31.892 1.00 92.88 113 LYS A N 1
ATOM 875 C CA . LYS A 1 113 ? -36.744 -6.436 32.008 1.00 92.88 113 LYS A CA 1
ATOM 876 C C . LYS A 1 113 ? -36.141 -5.019 31.882 1.00 92.88 113 LYS A C 1
ATOM 878 O O . LYS A 1 113 ? -36.842 -4.087 31.486 1.00 92.88 113 LYS A O 1
ATOM 883 N N . ILE A 1 114 ? -34.856 -4.827 32.209 1.00 93.19 114 ILE A N 1
ATOM 884 C CA . ILE A 1 114 ? -34.108 -3.576 31.959 1.00 93.19 114 ILE A CA 1
ATOM 885 C C . ILE A 1 114 ? -33.649 -3.476 30.497 1.00 93.19 114 ILE A C 1
ATOM 887 O O . ILE A 1 114 ? -33.740 -2.395 29.913 1.00 93.19 114 ILE A O 1
ATOM 891 N N . GLN A 1 115 ? -33.185 -4.572 29.886 1.00 93.38 115 GLN A N 1
ATOM 892 C CA . GLN A 1 115 ? -32.813 -4.612 28.468 1.00 93.38 115 GLN A CA 1
ATOM 893 C C . GLN A 1 115 ? -34.000 -4.204 27.590 1.00 93.38 115 GLN A C 1
ATOM 895 O O . GLN A 1 115 ? -33.822 -3.390 26.687 1.00 93.38 115 GLN A O 1
ATOM 900 N N . ASP A 1 116 ? -35.203 -4.682 27.904 1.00 92.38 116 ASP A N 1
ATOM 901 C CA . ASP A 1 116 ? -36.422 -4.368 27.152 1.00 92.38 116 ASP A CA 1
ATOM 902 C C . ASP A 1 116 ? -36.815 -2.877 27.237 1.00 92.38 116 ASP A C 1
ATOM 904 O O . ASP A 1 116 ? -37.443 -2.347 26.321 1.00 92.38 116 ASP A O 1
ATOM 908 N N . LYS A 1 117 ? -36.424 -2.169 28.312 1.00 90.19 117 LYS A N 1
ATOM 909 C CA . LYS A 1 117 ? -36.749 -0.743 28.537 1.00 90.19 117 LYS A CA 1
ATOM 910 C C . LYS A 1 117 ? -35.631 0.247 28.182 1.00 90.19 117 LYS A C 1
ATOM 912 O O . LYS A 1 117 ? -35.921 1.419 27.946 1.00 90.19 117 LYS A O 1
ATOM 917 N N . GLU A 1 118 ? -34.369 -0.183 28.172 1.00 88.69 118 GLU A N 1
ATOM 918 C CA . GLU A 1 118 ? -33.195 0.676 27.915 1.00 88.69 118 GLU A CA 1
ATOM 919 C C . GLU A 1 118 ? -32.376 0.259 26.677 1.00 88.69 118 GLU A C 1
ATOM 921 O O . GLU A 1 118 ? -31.499 1.004 26.244 1.00 88.69 118 GLU A O 1
ATOM 926 N N . GLY A 1 119 ? -32.597 -0.937 26.122 1.00 89.81 119 GLY A N 1
ATOM 927 C CA . GLY A 1 119 ? -31.782 -1.518 25.045 1.00 89.81 119 GLY A CA 1
ATOM 928 C C . GLY A 1 119 ? -30.390 -2.009 25.480 1.00 89.81 119 GLY A C 1
ATOM 929 O O . GLY A 1 119 ? -29.585 -2.412 24.639 1.00 89.81 119 GLY A O 1
ATOM 930 N N . ILE A 1 120 ? -30.075 -1.976 26.780 1.00 88.94 120 ILE A N 1
ATOM 931 C CA . ILE A 1 120 ? -28.756 -2.334 27.328 1.00 88.94 120 ILE A CA 1
ATOM 932 C C . ILE A 1 120 ? -28.678 -3.858 27.545 1.00 88.94 120 ILE A C 1
ATOM 934 O O . ILE A 1 120 ? -29.431 -4.374 28.370 1.00 88.94 120 ILE A O 1
ATOM 938 N N . PRO A 1 121 ? -27.756 -4.601 26.904 1.00 90.19 121 PRO A N 1
ATOM 939 C CA . PRO A 1 121 ? -27.663 -6.054 27.080 1.00 90.19 121 PRO A CA 1
ATOM 940 C C . PRO A 1 121 ? -27.153 -6.445 28.486 1.00 90.19 121 PRO A C 1
ATOM 942 O O . PRO A 1 121 ? -26.292 -5.743 29.034 1.00 90.19 121 PRO A O 1
ATOM 945 N N . PRO A 1 122 ? -27.615 -7.572 29.065 1.00 90.00 122 PRO A N 1
ATOM 946 C CA . PRO A 1 122 ? -27.391 -7.955 30.465 1.00 90.00 122 PRO A CA 1
ATOM 947 C C . PRO A 1 122 ? -25.911 -8.084 30.849 1.00 90.00 122 PRO A C 1
ATOM 949 O O . PRO A 1 122 ? -25.541 -7.672 31.950 1.00 90.00 122 PRO A O 1
ATOM 952 N N . ASP A 1 123 ? -25.031 -8.529 29.940 1.00 87.94 123 ASP A N 1
ATOM 953 C CA . ASP A 1 123 ? -23.569 -8.547 30.134 1.00 87.94 123 ASP A CA 1
ATOM 954 C C . ASP A 1 123 ? -23.031 -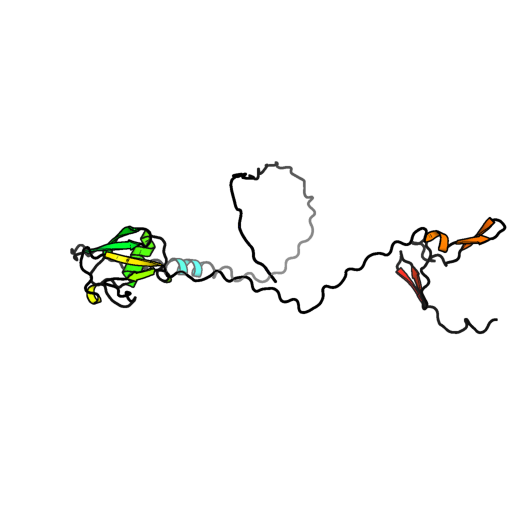7.192 30.623 1.00 87.94 123 ASP A C 1
ATOM 956 O O . ASP A 1 123 ? -22.070 -7.109 31.393 1.00 87.94 123 ASP A O 1
ATOM 960 N N . GLN A 1 124 ? -23.618 -6.106 30.114 1.00 89.50 124 GLN A N 1
ATOM 961 C CA . GLN A 1 124 ? -23.182 -4.736 30.355 1.00 89.50 124 GLN A CA 1
ATOM 962 C C . GLN A 1 124 ? -23.862 -4.125 31.585 1.00 89.50 124 GLN A C 1
ATOM 964 O O . GLN A 1 124 ? -23.409 -3.088 32.062 1.00 89.50 124 GLN A O 1
ATOM 969 N N . GLN A 1 125 ? -24.885 -4.771 32.148 1.00 90.94 125 GLN A N 1
ATOM 970 C CA . GLN A 1 125 ? -25.597 -4.296 33.330 1.00 90.94 125 GLN A CA 1
ATOM 971 C C . GLN A 1 125 ? -24.947 -4.801 34.625 1.00 90.94 125 GLN A C 1
ATOM 973 O O . GLN A 1 125 ? -24.882 -6.005 34.886 1.00 90.94 125 GLN A O 1
ATOM 978 N N . ARG A 1 126 ? -24.498 -3.877 35.479 1.00 92.69 126 ARG A N 1
ATOM 979 C CA . ARG A 1 126 ? -24.117 -4.138 36.873 1.00 92.69 126 ARG A CA 1
ATOM 980 C C . ARG A 1 126 ? -25.150 -3.472 37.781 1.00 92.69 126 ARG A C 1
ATOM 982 O O . ARG A 1 126 ? -25.180 -2.247 37.870 1.00 92.69 126 ARG A O 1
ATOM 989 N N . LEU A 1 127 ? -25.961 -4.275 38.466 1.00 93.62 127 LEU A N 1
ATOM 990 C CA . LEU A 1 127 ? -26.892 -3.799 39.489 1.00 93.62 127 LEU A CA 1
ATOM 991 C C . LEU A 1 127 ? -26.210 -3.755 40.863 1.00 93.62 127 LEU A C 1
ATOM 993 O O . LEU A 1 127 ? -25.407 -4.630 41.198 1.00 93.62 127 LEU A O 1
ATOM 997 N N . ILE A 1 128 ? -26.514 -2.714 41.639 1.00 94.75 128 ILE A N 1
ATOM 998 C CA . ILE A 1 128 ? -25.976 -2.478 42.984 1.00 94.75 128 ILE A CA 1
ATOM 999 C C . ILE A 1 128 ? -27.125 -2.111 43.932 1.00 94.75 128 ILE A C 1
ATOM 1001 O O . ILE A 1 128 ? -27.936 -1.239 43.613 1.00 94.75 128 ILE A O 1
ATOM 1005 N N . PHE A 1 129 ? -27.164 -2.740 45.108 1.00 95.12 129 PHE A N 1
ATOM 1006 C CA . PHE A 1 129 ? -28.117 -2.468 46.189 1.00 95.12 129 PHE A CA 1
ATOM 1007 C C . PHE A 1 129 ? -27.387 -2.448 47.534 1.00 95.12 129 PHE A C 1
ATOM 1009 O O . PHE A 1 129 ? -26.525 -3.291 47.771 1.00 95.12 129 PHE A O 1
ATOM 1016 N N . ALA A 1 130 ? -27.691 -1.480 48.406 1.00 92.50 130 ALA A N 1
ATOM 1017 C CA . ALA A 1 130 ? -27.042 -1.323 49.718 1.00 92.50 130 ALA A CA 1
ATOM 1018 C C . ALA A 1 130 ? -25.491 -1.429 49.677 1.00 92.50 130 ALA A C 1
ATOM 1020 O O . ALA A 1 130 ? -24.866 -2.051 50.534 1.00 92.50 130 ALA A O 1
ATOM 1021 N N . GLY A 1 131 ? -24.865 -0.880 48.627 1.00 91.12 131 GLY A N 1
ATOM 1022 C CA . GLY A 1 131 ? -23.415 -0.949 48.382 1.00 91.12 131 GLY A CA 1
ATOM 1023 C C . GLY A 1 131 ? -22.883 -2.293 47.855 1.00 91.12 131 GLY A C 1
ATOM 1024 O O . GLY A 1 131 ? -21.741 -2.354 47.403 1.00 91.12 131 GLY A O 1
ATOM 1025 N N . LYS A 1 132 ? -23.690 -3.359 47.850 1.00 92.06 132 LYS A N 1
ATOM 1026 C CA . LYS A 1 132 ? -23.327 -4.686 47.330 1.00 92.06 132 LYS A CA 1
ATOM 1027 C C . LYS A 1 132 ? -23.678 -4.799 45.847 1.00 92.06 132 LYS A C 1
ATOM 1029 O O . LYS A 1 132 ? -24.737 -4.349 45.413 1.00 92.06 132 LYS A O 1
ATOM 1034 N N . GLN A 1 133 ? -22.801 -5.426 45.063 1.00 92.75 133 GLN A N 1
ATOM 1035 C CA . GLN A 1 133 ? -23.152 -5.850 43.708 1.00 92.75 133 GLN A CA 1
ATOM 1036 C C . GLN A 1 133 ? -24.136 -7.021 43.794 1.00 92.75 133 GLN A C 1
ATOM 1038 O O . GLN A 1 133 ? -23.927 -7.932 44.595 1.00 92.75 133 GLN A O 1
ATOM 1043 N N . LEU A 1 134 ? -25.171 -7.010 42.957 1.00 93.19 134 LEU A N 1
ATOM 1044 C CA . LEU A 1 134 ? -26.055 -8.160 42.806 1.00 93.19 134 LEU A CA 1
ATOM 1045 C C . LEU A 1 134 ? -25.410 -9.225 41.903 1.00 93.19 134 LEU A C 1
ATOM 1047 O O . LEU A 1 134 ? -24.628 -8.906 40.996 1.00 93.19 134 LEU A O 1
ATOM 1051 N N . GLU A 1 135 ? -25.725 -10.484 42.193 1.00 92.38 135 GLU A N 1
ATOM 1052 C CA . GLU A 1 135 ? -25.270 -11.672 41.477 1.00 92.38 135 GLU A CA 1
ATOM 1053 C C . GLU A 1 135 ? -26.432 -12.360 40.770 1.00 92.38 135 GLU A C 1
ATOM 1055 O O . GLU A 1 135 ? -27.566 -12.373 41.239 1.00 92.38 135 GLU A O 1
ATOM 1060 N N . ASP A 1 136 ? -26.096 -12.945 39.633 1.00 89.94 136 ASP A N 1
ATOM 1061 C CA . ASP A 1 136 ? -27.014 -13.264 38.547 1.00 89.94 136 ASP A CA 1
ATOM 1062 C C . ASP A 1 136 ? -27.952 -14.438 38.902 1.00 89.94 136 ASP A C 1
ATOM 1064 O O . ASP A 1 136 ? -29.168 -14.355 38.723 1.00 89.94 136 ASP A O 1
ATOM 1068 N N . GLY A 1 137 ? -27.394 -15.473 39.542 1.00 89.62 137 GLY A N 1
ATOM 1069 C CA . GLY A 1 137 ? -28.097 -16.671 40.019 1.00 89.62 137 GLY A CA 1
ATOM 1070 C C . GLY A 1 137 ? -28.717 -16.571 41.420 1.00 89.62 137 GLY A C 1
ATOM 1071 O O . GLY A 1 137 ? -28.772 -17.583 42.114 1.00 89.62 137 GLY A O 1
ATOM 1072 N N . ARG A 1 138 ? -29.141 -15.381 41.865 1.00 92.94 138 ARG A N 1
ATOM 1073 C CA . ARG A 1 138 ? -29.903 -15.181 43.118 1.00 92.94 138 ARG A CA 1
ATOM 1074 C C . ARG A 1 138 ? -31.248 -14.498 42.845 1.00 92.94 138 ARG A C 1
ATOM 1076 O O . ARG A 1 138 ? -31.437 -13.902 41.784 1.00 92.94 138 ARG A O 1
ATOM 1083 N N . THR A 1 139 ? -32.173 -14.573 43.798 1.00 93.69 139 THR A N 1
ATOM 1084 C CA . THR A 1 139 ? -33.494 -13.920 43.753 1.00 93.69 139 THR A CA 1
ATOM 1085 C C . THR A 1 139 ? -33.479 -12.517 44.366 1.00 93.69 139 THR A C 1
ATOM 1087 O O . THR A 1 139 ? -32.557 -12.147 45.098 1.00 93.69 139 THR A O 1
ATOM 1090 N N . LEU A 1 140 ? -34.529 -11.728 44.118 1.00 92.19 140 LEU A N 1
ATOM 1091 C CA . LEU A 1 140 ? -34.755 -10.469 44.839 1.00 92.19 140 LEU A CA 1
ATOM 1092 C C . LEU A 1 140 ? -34.993 -10.698 46.344 1.00 92.19 140 LEU A C 1
ATOM 1094 O O . LEU A 1 140 ? -34.531 -9.895 47.161 1.00 92.19 140 LEU A O 1
ATOM 1098 N N . SER A 1 141 ? -35.640 -11.809 46.723 1.00 91.25 141 SER A N 1
ATOM 1099 C CA . SER A 1 141 ? -35.804 -12.219 48.124 1.00 91.25 141 SER A CA 1
ATOM 1100 C C . SER A 1 141 ? -34.479 -12.464 48.854 1.00 91.25 141 SER A C 1
ATOM 1102 O O . SER A 1 141 ? -34.343 -12.006 49.985 1.00 91.25 141 SER A O 1
ATOM 1104 N N . ASP A 1 142 ? -33.474 -13.082 48.221 1.00 92.38 142 ASP A N 1
ATOM 1105 C CA . ASP A 1 142 ? -32.169 -13.374 48.859 1.00 92.38 142 ASP A CA 1
ATOM 1106 C C . ASP A 1 142 ? -31.395 -12.110 49.278 1.00 92.38 142 ASP A C 1
ATOM 1108 O O . ASP A 1 142 ? -30.514 -12.151 50.140 1.00 92.38 142 ASP A O 1
ATOM 1112 N N . TYR A 1 143 ? -31.714 -10.973 48.657 1.00 93.06 143 TYR A N 1
ATOM 1113 C CA . TYR A 1 143 ? -31.150 -9.661 48.967 1.00 93.06 143 TYR A CA 1
ATOM 1114 C C . TYR A 1 143 ? -32.078 -8.786 49.828 1.00 93.06 143 TYR A C 1
ATOM 1116 O O . TYR A 1 143 ? -31.765 -7.614 50.048 1.00 93.06 143 TYR A O 1
ATOM 1124 N N . ASN A 1 144 ? -33.196 -9.332 50.324 1.00 91.75 144 ASN A N 1
ATOM 1125 C CA . ASN A 1 144 ? -34.246 -8.620 51.063 1.00 91.75 144 ASN A CA 1
ATOM 1126 C C . ASN A 1 144 ? -34.780 -7.375 50.321 1.00 91.75 144 ASN A C 1
ATOM 1128 O O . ASN A 1 144 ? -35.107 -6.362 50.943 1.00 91.75 144 ASN A O 1
ATOM 1132 N N . ILE A 1 145 ? -34.856 -7.427 48.985 1.00 93.00 145 ILE A N 1
ATOM 1133 C CA . ILE A 1 145 ? -35.342 -6.310 48.166 1.00 93.00 145 ILE A CA 1
ATOM 1134 C C . ILE A 1 145 ? -36.869 -6.241 48.287 1.00 93.00 145 ILE A C 1
ATOM 1136 O O . ILE A 1 145 ? -37.586 -7.122 47.819 1.00 93.00 145 ILE A O 1
ATOM 1140 N N . GLN A 1 146 ? -37.358 -5.182 48.932 1.00 92.12 146 GLN A N 1
ATOM 1141 C CA . GLN A 1 146 ? -38.785 -4.919 49.136 1.00 92.12 146 GLN A CA 1
ATOM 1142 C C . GLN A 1 146 ? -39.370 -4.063 48.000 1.00 92.12 146 GLN A C 1
ATOM 1144 O O . GLN A 1 146 ? -38.629 -3.487 47.194 1.00 92.12 146 GLN A O 1
ATOM 1149 N N . LYS A 1 147 ? -40.700 -3.899 47.989 1.00 91.12 147 LYS A N 1
ATOM 1150 C CA . LYS A 1 147 ? -41.372 -2.864 47.187 1.00 91.12 147 LYS A CA 1
ATOM 1151 C C . LYS A 1 147 ? -40.712 -1.493 47.386 1.00 91.12 147 LYS A C 1
ATOM 1153 O O . LYS A 1 147 ? -40.198 -1.199 48.460 1.00 91.12 147 LYS A O 1
ATOM 1158 N N . GLU A 1 148 ? -40.727 -0.670 46.343 1.00 90.94 148 GLU A N 1
ATOM 1159 C CA . GLU A 1 148 ? -40.205 0.705 46.329 1.00 90.94 148 GLU A CA 1
ATOM 1160 C C . GLU A 1 148 ? -38.677 0.822 46.574 1.00 90.94 148 GLU A C 1
ATOM 1162 O O . GLU A 1 148 ? -38.131 1.925 46.606 1.00 90.94 148 GLU A O 1
ATOM 1167 N N . SER A 1 149 ? -37.946 -0.299 46.648 1.00 94.38 149 SER A N 1
ATOM 1168 C CA . SER A 1 149 ? -36.478 -0.314 46.740 1.00 94.38 149 SER A CA 1
ATOM 1169 C C . SER A 1 149 ? -35.812 0.320 45.515 1.00 94.38 149 SER A C 1
ATOM 1171 O O . SER A 1 149 ? -36.202 0.060 44.372 1.00 94.38 149 SER A O 1
ATOM 1173 N N . THR A 1 150 ? -34.745 1.097 45.739 1.00 94.06 150 THR A N 1
ATOM 1174 C CA . THR A 1 150 ? -33.932 1.687 44.664 1.00 94.06 150 THR A CA 1
ATOM 1175 C C . THR A 1 150 ? -32.662 0.878 44.389 1.00 94.06 150 THR A C 1
ATOM 1177 O O . THR A 1 150 ? -31.749 0.850 45.216 1.00 94.06 150 THR A O 1
ATOM 1180 N N . LEU A 1 151 ? -32.568 0.286 43.199 1.00 95.06 151 LEU A N 1
ATOM 1181 C CA . LEU A 1 151 ? -31.345 -0.302 42.647 1.00 95.06 151 LEU A CA 1
ATOM 1182 C C . LEU A 1 151 ? -30.557 0.746 41.852 1.00 95.06 151 LEU A C 1
ATOM 1184 O O . LEU A 1 151 ? -31.148 1.584 41.172 1.00 95.06 151 LEU A O 1
ATOM 1188 N N . HIS A 1 152 ? -29.229 0.661 41.861 1.00 94.75 152 HIS A N 1
ATOM 1189 C CA . HIS A 1 152 ? -28.370 1.472 40.996 1.00 94.75 152 HIS A CA 1
ATOM 1190 C C . HIS A 1 152 ? -27.857 0.650 39.810 1.00 94.75 152 HIS A C 1
ATOM 1192 O O . HIS A 1 152 ? -27.218 -0.386 40.002 1.00 94.75 152 HIS A O 1
ATOM 1198 N N . LEU A 1 153 ? -28.112 1.124 38.586 1.00 92.88 153 LEU A N 1
ATOM 1199 C CA . LEU A 1 153 ? -27.613 0.528 37.347 1.00 92.88 153 LEU A CA 1
ATOM 1200 C C . LEU A 1 153 ? -26.327 1.224 36.896 1.00 92.88 153 LEU A C 1
ATOM 1202 O O . LEU A 1 153 ? -26.330 2.385 36.480 1.00 92.88 153 LEU A O 1
ATOM 1206 N N . VAL A 1 154 ? -25.230 0.472 36.937 1.00 90.88 154 VAL A N 1
ATOM 1207 C CA . VAL A 1 154 ? -23.904 0.862 36.455 1.00 90.88 154 VAL A CA 1
ATOM 1208 C C . VAL A 1 154 ? -23.593 0.085 35.179 1.00 90.88 154 VAL A C 1
ATOM 1210 O O . VAL A 1 154 ? -23.772 -1.131 35.115 1.00 90.88 154 VAL A O 1
ATOM 1213 N N . LEU A 1 155 ? -23.080 0.769 34.157 1.00 88.62 155 LEU A N 1
ATOM 1214 C CA . LEU A 1 155 ? -22.619 0.118 32.932 1.00 88.62 155 LEU A CA 1
ATOM 1215 C C . LEU A 1 155 ? -21.223 -0.492 33.129 1.00 88.62 155 LEU A C 1
ATOM 1217 O O . LEU A 1 155 ? -20.271 0.214 33.469 1.00 88.62 155 LEU A O 1
ATOM 1221 N N . ARG A 1 156 ? -21.062 -1.790 32.839 1.00 79.94 156 ARG A N 1
ATOM 1222 C CA . ARG A 1 156 ? -19.743 -2.407 32.627 1.00 79.94 156 ARG A CA 1
ATOM 1223 C C . ARG A 1 156 ? -19.166 -1.871 31.314 1.00 79.94 156 ARG A C 1
ATOM 1225 O O . ARG A 1 156 ? -19.387 -2.444 30.248 1.00 79.94 156 ARG A O 1
ATOM 1232 N N . LEU A 1 157 ? -18.419 -0.770 31.395 1.00 71.81 157 LEU A N 1
ATOM 1233 C CA . LEU A 1 157 ? -17.708 -0.180 30.259 1.00 71.81 157 LEU A CA 1
ATOM 1234 C C . LEU A 1 157 ? -16.806 -1.237 29.590 1.00 71.81 157 LEU A C 1
ATOM 1236 O O . LEU A 1 157 ? -15.764 -1.603 30.135 1.00 71.81 157 LEU A O 1
ATOM 1240 N N . ARG A 1 158 ? -17.184 -1.730 28.398 1.00 67.12 158 ARG A N 1
ATOM 1241 C CA . ARG A 1 158 ? -16.340 -2.640 27.601 1.00 67.12 158 ARG A CA 1
ATOM 1242 C C . ARG A 1 158 ? -15.089 -1.883 27.142 1.00 67.12 158 ARG A C 1
ATOM 1244 O O . ARG A 1 158 ? -15.119 -1.118 26.180 1.00 67.12 158 ARG A O 1
ATOM 1251 N N . GLY A 1 159 ? -14.000 -2.064 27.887 1.00 64.94 159 GLY A N 1
ATOM 1252 C CA . GLY A 1 159 ? -12.805 -1.233 27.802 1.00 64.94 159 GLY A CA 1
ATOM 1253 C C . GLY A 1 159 ? -12.106 -1.267 26.441 1.00 64.94 159 GLY A C 1
ATOM 1254 O O . GLY A 1 159 ? -11.589 -2.299 26.028 1.00 64.94 159 GLY A O 1
ATOM 1255 N N . GLY A 1 160 ? -12.014 -0.097 25.802 1.00 68.62 160 GLY A N 1
ATOM 1256 C CA . GLY A 1 160 ? -11.049 0.207 24.744 1.00 68.62 160 GLY A CA 1
ATOM 1257 C C . GLY A 1 160 ? -11.226 -0.550 23.423 1.00 68.62 160 GLY A C 1
ATOM 1258 O O . GLY A 1 160 ? -10.703 -1.649 23.241 1.00 68.62 160 GLY A O 1
ATOM 1259 N N . ALA A 1 161 ? -11.823 0.111 22.426 1.00 74.00 161 ALA A N 1
ATOM 1260 C CA . ALA A 1 161 ? -11.757 -0.339 21.034 1.00 74.00 161 ALA A CA 1
ATOM 1261 C C . ALA A 1 161 ? -10.300 -0.659 20.633 1.00 74.00 161 ALA A C 1
ATOM 1263 O O . ALA A 1 161 ? -9.395 0.150 20.865 1.00 74.00 161 ALA A O 1
ATOM 1264 N N . LYS A 1 162 ? -10.072 -1.851 20.057 1.00 74.19 162 LYS A N 1
ATOM 1265 C CA . LYS A 1 162 ? -8.738 -2.441 19.821 1.00 74.19 162 LYS A CA 1
ATOM 1266 C C . LYS A 1 162 ? -7.834 -1.496 19.013 1.00 74.19 162 LYS A C 1
ATOM 1268 O O . LYS A 1 162 ? -7.887 -1.467 17.782 1.00 74.19 162 LYS A O 1
ATOM 1273 N N . LYS A 1 163 ? -6.986 -0.725 19.709 1.00 78.50 163 LYS A N 1
ATOM 1274 C CA . LYS A 1 163 ? -6.087 0.275 19.108 1.00 78.50 163 LYS A CA 1
ATOM 1275 C C . LYS A 1 163 ? -5.187 -0.392 18.061 1.00 78.50 163 LYS A C 1
ATOM 1277 O O . LYS A 1 163 ? -4.579 -1.432 18.322 1.00 78.50 163 LYS A O 1
ATOM 1282 N N . ARG A 1 164 ? -5.089 0.202 16.864 1.00 81.12 164 ARG A N 1
ATOM 1283 C CA . ARG A 1 164 ? -4.274 -0.344 15.764 1.00 81.12 164 ARG A CA 1
ATOM 1284 C C . ARG A 1 164 ? -2.809 -0.410 16.212 1.00 81.12 164 ARG A C 1
ATOM 1286 O O . ARG A 1 164 ? -2.230 0.620 16.551 1.00 81.12 164 ARG A O 1
ATOM 1293 N N . LYS A 1 165 ? -2.212 -1.609 16.206 1.00 86.06 165 LYS A N 1
ATOM 1294 C CA . LYS A 1 165 ? -0.800 -1.815 16.577 1.00 86.06 165 LYS A CA 1
ATOM 1295 C C . LYS A 1 165 ? 0.111 -0.913 15.727 1.00 86.06 165 LYS A C 1
ATOM 1297 O O . LYS A 1 165 ? -0.088 -0.796 14.515 1.00 86.06 165 LYS A O 1
ATOM 1302 N N . LYS A 1 166 ? 1.114 -0.287 16.357 1.00 89.50 166 LYS A N 1
ATOM 1303 C CA . LYS A 1 166 ? 2.130 0.529 15.667 1.00 89.50 166 LYS A CA 1
ATOM 1304 C C . LYS A 1 166 ? 2.847 -0.340 14.625 1.00 89.50 166 LYS A C 1
ATOM 1306 O O . LYS A 1 166 ? 3.228 -1.468 14.920 1.00 89.50 166 LYS A O 1
ATOM 1311 N N . LYS A 1 167 ? 3.018 0.174 13.404 1.00 88.94 167 LYS A N 1
ATOM 1312 C CA . LYS A 1 167 ? 3.744 -0.536 12.340 1.00 88.94 167 LYS A CA 1
ATOM 1313 C C . LYS A 1 167 ? 5.245 -0.516 12.634 1.00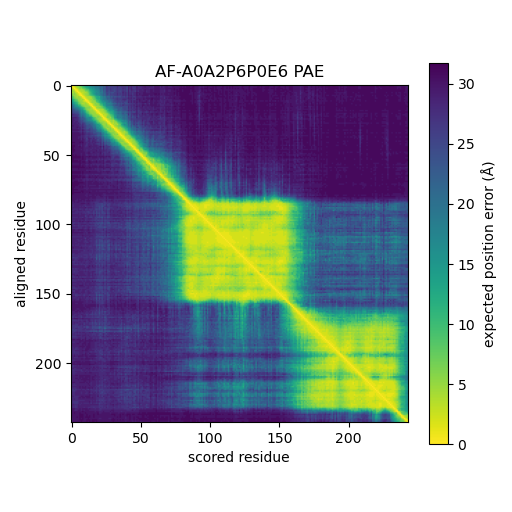 88.94 167 LYS A C 1
ATOM 1315 O O . LYS A 1 167 ? 5.842 0.559 12.643 1.00 88.94 167 LYS A O 1
ATOM 1320 N N . THR A 1 168 ? 5.842 -1.690 12.817 1.00 90.81 168 THR A N 1
ATOM 1321 C CA . THR A 1 168 ? 7.299 -1.869 12.889 1.00 90.81 168 THR A CA 1
ATOM 1322 C C . THR A 1 168 ? 7.827 -2.190 11.494 1.00 90.81 168 THR A C 1
ATOM 1324 O O . THR A 1 168 ? 7.443 -3.196 10.900 1.00 90.81 168 THR A O 1
ATOM 1327 N N . TYR A 1 169 ? 8.688 -1.331 10.949 1.00 88.19 169 TYR A N 1
ATOM 1328 C CA . TYR A 1 169 ? 9.272 -1.515 9.619 1.00 88.19 169 TYR A CA 1
ATOM 1329 C C . TYR A 1 169 ? 10.655 -2.164 9.744 1.00 88.19 169 TYR A C 1
ATOM 1331 O O . TYR A 1 169 ? 11.628 -1.492 10.064 1.00 88.19 169 TYR A O 1
ATOM 1339 N N . THR A 1 170 ? 10.743 -3.471 9.493 1.00 91.50 170 THR A N 1
ATOM 1340 C CA . THR A 1 170 ? 11.986 -4.259 9.636 1.00 91.50 170 THR A CA 1
ATOM 1341 C C . THR A 1 170 ? 12.927 -4.182 8.432 1.00 91.50 170 THR A C 1
ATOM 1343 O O . THR A 1 170 ? 14.055 -4.658 8.508 1.00 91.50 170 THR A O 1
ATOM 1346 N N . LYS A 1 171 ? 12.479 -3.618 7.303 1.00 94.62 171 LYS A N 1
ATOM 1347 C CA . LYS A 1 171 ? 13.250 -3.524 6.053 1.00 94.62 171 LYS A CA 1
ATOM 1348 C C . LYS A 1 171 ? 13.249 -2.079 5.535 1.00 94.62 171 LYS A C 1
ATOM 1350 O O . LYS A 1 171 ? 12.192 -1.441 5.569 1.00 94.62 171 LYS A O 1
ATOM 1355 N N . PRO A 1 172 ? 14.386 -1.556 5.035 1.00 93.81 172 PRO A N 1
ATOM 1356 C CA . PRO A 1 172 ? 14.467 -0.195 4.518 1.00 93.81 172 PRO A CA 1
ATOM 1357 C C . PRO A 1 172 ? 13.589 -0.009 3.272 1.00 93.81 172 PRO A C 1
ATOM 1359 O O . PRO A 1 172 ? 13.369 -0.927 2.478 1.00 93.81 172 PRO A O 1
ATOM 1362 N N . LYS A 1 173 ? 13.082 1.213 3.083 1.00 94.62 173 LYS A N 1
ATOM 1363 C CA . LYS A 1 173 ? 12.188 1.561 1.971 1.00 94.62 173 LYS A CA 1
ATOM 1364 C C . LYS A 1 173 ? 12.947 1.516 0.639 1.00 94.62 173 LYS A C 1
ATOM 1366 O O . LYS A 1 173 ? 13.808 2.354 0.388 1.00 94.62 173 LYS A O 1
ATOM 1371 N N . LYS A 1 174 ? 12.599 0.570 -0.241 1.00 95.94 174 LYS A N 1
ATOM 1372 C CA . LYS A 1 174 ? 13.225 0.424 -1.568 1.00 95.94 174 LYS A CA 1
ATOM 1373 C C . LYS A 1 174 ? 13.056 1.697 -2.409 1.00 95.94 174 LYS A C 1
ATOM 1375 O O . LYS A 1 174 ? 11.932 2.115 -2.699 1.00 95.94 174 LYS A O 1
ATOM 1380 N N . ASN A 1 175 ? 14.173 2.275 -2.847 1.00 94.69 175 ASN A N 1
ATOM 1381 C CA . ASN A 1 175 ? 14.178 3.387 -3.796 1.00 94.69 175 ASN A CA 1
ATOM 1382 C C . ASN A 1 175 ? 13.620 2.937 -5.157 1.00 94.69 175 ASN A C 1
ATOM 1384 O O . ASN A 1 175 ? 13.995 1.888 -5.684 1.00 94.69 175 ASN A O 1
ATOM 1388 N N . LYS A 1 176 ? 12.708 3.732 -5.731 1.00 96.38 176 LYS A N 1
ATOM 1389 C CA . LYS A 1 176 ? 12.130 3.473 -7.059 1.00 96.38 176 LYS A CA 1
ATOM 1390 C C . LYS A 1 176 ? 13.130 3.848 -8.159 1.00 96.38 176 LYS A C 1
ATOM 1392 O O . LYS A 1 176 ? 13.800 4.875 -8.055 1.00 96.38 176 LYS A O 1
ATOM 1397 N N . HIS A 1 177 ? 13.182 3.051 -9.227 1.00 96.31 177 HIS A N 1
ATOM 1398 C CA . HIS A 1 177 ? 13.943 3.386 -10.433 1.00 96.31 177 HIS A CA 1
ATOM 1399 C C . HIS A 1 177 ? 13.451 4.713 -11.041 1.00 96.31 177 HIS A C 1
ATOM 1401 O O . HIS A 1 177 ? 12.250 4.988 -11.050 1.00 96.31 177 HIS A O 1
ATOM 1407 N N . LYS A 1 178 ? 14.380 5.524 -11.559 1.00 95.38 178 LYS A N 1
ATOM 1408 C CA . LYS A 1 178 ? 14.105 6.782 -12.266 1.00 95.38 178 LYS A CA 1
ATOM 1409 C C . LYS A 1 178 ? 14.847 6.771 -13.602 1.00 95.38 178 LYS A C 1
ATOM 1411 O O . LYS A 1 178 ? 16.056 6.549 -13.625 1.00 95.38 178 LYS A O 1
ATOM 1416 N N . ASN A 1 179 ? 14.146 7.052 -14.698 1.00 93.75 179 ASN A N 1
ATOM 1417 C CA . ASN A 1 179 ? 14.747 7.075 -16.033 1.00 93.75 179 ASN A CA 1
ATOM 1418 C C . ASN A 1 179 ? 15.735 8.249 -16.158 1.00 93.75 179 ASN A C 1
ATOM 1420 O O . ASN A 1 179 ? 15.349 9.412 -16.027 1.00 93.75 179 ASN A O 1
ATOM 1424 N N . LYS A 1 180 ? 17.011 7.951 -16.431 1.00 93.94 180 LYS A N 1
ATOM 1425 C CA . LYS A 1 180 ? 18.067 8.958 -16.622 1.00 93.94 180 LYS A CA 1
ATOM 1426 C C . LYS A 1 180 ? 17.916 9.627 -17.997 1.00 93.94 180 LYS A C 1
ATOM 1428 O O . LYS A 1 180 ? 18.232 9.017 -19.015 1.00 93.94 180 LYS A O 1
ATOM 1433 N N . LYS A 1 181 ? 17.445 10.879 -18.038 1.00 93.88 181 LYS A N 1
ATOM 1434 C CA . LYS A 1 181 ? 17.376 11.679 -19.276 1.00 93.88 181 LYS A CA 1
ATOM 1435 C C . LYS A 1 181 ? 18.761 12.239 -19.624 1.00 93.88 181 LYS A C 1
ATOM 1437 O O . LYS A 1 181 ? 19.243 13.143 -18.950 1.00 93.88 181 LYS A O 1
ATOM 1442 N N . VAL A 1 182 ? 19.385 11.729 -20.686 1.00 94.38 182 VAL A N 1
ATOM 1443 C CA . VAL A 1 182 ? 20.640 12.272 -21.239 1.00 94.38 182 VAL A CA 1
ATOM 1444 C C . VAL A 1 182 ? 20.299 13.267 -22.351 1.00 94.38 182 VAL A C 1
ATOM 1446 O O . VAL A 1 182 ? 19.688 12.884 -23.350 1.00 94.38 182 VAL A O 1
ATOM 1449 N N . LYS A 1 183 ? 20.674 14.543 -22.184 1.00 95.25 183 LYS A N 1
ATOM 1450 C CA . LYS A 1 183 ? 20.479 15.583 -23.213 1.00 95.25 183 LYS A CA 1
ATOM 1451 C C . LYS A 1 183 ? 21.241 15.212 -24.497 1.00 95.25 183 LYS A C 1
ATOM 1453 O O . LYS A 1 183 ? 22.341 14.670 -24.418 1.00 95.25 183 LYS A O 1
ATOM 1458 N N . LEU A 1 184 ? 20.648 15.504 -25.660 1.00 92.31 184 LEU A N 1
ATOM 1459 C CA . LEU A 1 184 ? 21.244 15.333 -27.000 1.00 92.31 184 LEU A CA 1
ATOM 1460 C C . LEU A 1 184 ? 21.828 13.930 -27.297 1.00 92.31 184 LEU A C 1
ATOM 1462 O O . LEU A 1 184 ? 22.740 13.784 -28.107 1.00 92.31 184 LEU A O 1
ATOM 1466 N N . ALA A 1 185 ? 21.291 12.874 -26.673 1.00 90.94 185 ALA A N 1
ATOM 1467 C CA . ALA A 1 185 ? 21.833 11.515 -26.781 1.00 90.94 185 ALA A CA 1
ATOM 1468 C C . ALA A 1 185 ? 21.919 10.966 -28.223 1.00 90.94 185 ALA A C 1
ATOM 1470 O O . ALA A 1 185 ? 22.787 10.138 -28.491 1.00 90.94 185 ALA A O 1
ATOM 1471 N N . VAL A 1 186 ? 21.058 11.440 -29.133 1.00 89.00 186 VAL A N 1
ATOM 1472 C CA . VAL A 1 186 ? 20.998 11.019 -30.547 1.00 89.00 186 VAL A CA 1
ATOM 1473 C C . VAL A 1 186 ? 22.249 11.420 -31.333 1.00 89.00 186 VAL A C 1
ATOM 1475 O O . VAL A 1 186 ? 22.712 10.646 -32.166 1.00 89.00 186 VAL A O 1
ATOM 1478 N N . LEU A 1 187 ? 22.852 12.579 -31.034 1.00 90.06 187 LEU A N 1
ATOM 1479 C CA . LEU A 1 187 ? 24.049 13.052 -31.744 1.00 90.06 187 LEU A CA 1
ATOM 1480 C C . LEU A 1 187 ? 25.232 12.083 -31.582 1.00 90.06 187 LEU A C 1
ATOM 1482 O O . LEU A 1 187 ? 26.045 11.943 -32.483 1.00 90.06 187 LEU A O 1
ATOM 1486 N N . LYS A 1 188 ? 25.272 11.318 -30.480 1.00 88.75 188 LYS A N 1
ATOM 1487 C CA . LYS A 1 188 ? 26.302 10.299 -30.205 1.00 88.75 188 LYS A CA 1
ATOM 1488 C C . LYS A 1 188 ? 26.215 9.055 -31.104 1.00 88.75 188 LYS A C 1
ATOM 1490 O O . LYS A 1 188 ? 26.984 8.114 -30.903 1.00 88.75 188 LYS A O 1
ATOM 1495 N N . PHE A 1 189 ? 25.246 8.986 -32.019 1.00 90.56 189 PHE A N 1
ATOM 1496 C CA . PHE A 1 189 ? 25.081 7.874 -32.965 1.00 90.56 189 PHE A CA 1
ATOM 1497 C C . PHE A 1 189 ? 25.632 8.205 -34.357 1.00 90.56 189 PHE A C 1
ATOM 1499 O O . PHE A 1 189 ? 25.780 7.298 -35.176 1.00 90.56 189 PHE A O 1
ATOM 1506 N N . TYR A 1 190 ? 25.986 9.467 -34.595 1.00 91.31 190 TYR A N 1
ATOM 1507 C CA . TYR A 1 190 ? 26.560 9.960 -35.838 1.00 91.31 190 TYR A CA 1
ATOM 1508 C C . TYR A 1 190 ? 27.967 10.510 -35.588 1.00 91.31 190 TYR A C 1
ATOM 1510 O O . TYR A 1 190 ? 28.299 10.941 -34.483 1.00 91.31 190 TYR A O 1
ATOM 1518 N N . LYS A 1 191 ? 28.789 10.492 -36.629 1.00 91.62 191 LYS A N 1
ATOM 1519 C CA . LYS A 1 191 ? 30.013 11.280 -36.756 1.00 91.62 191 LYS A CA 1
ATOM 1520 C C . LYS A 1 191 ? 29.904 12.084 -38.046 1.00 91.62 191 LYS A C 1
ATOM 1522 O O . LYS A 1 191 ? 29.218 11.656 -38.974 1.00 91.62 191 LYS A O 1
ATOM 1527 N N . ILE A 1 192 ? 30.554 13.237 -38.078 1.00 91.25 192 ILE A N 1
ATOM 1528 C CA . ILE A 1 192 ? 30.647 14.086 -39.262 1.00 91.25 192 ILE A CA 1
ATOM 1529 C C . ILE A 1 192 ? 32.136 14.208 -39.556 1.00 91.25 192 ILE A C 1
ATOM 1531 O O . ILE A 1 192 ? 32.893 14.635 -38.684 1.00 91.25 192 ILE A O 1
ATOM 1535 N N . ASP A 1 193 ? 32.540 13.764 -40.738 1.00 92.19 193 ASP A N 1
ATOM 1536 C CA . ASP A 1 193 ? 33.902 13.914 -41.236 1.00 92.19 193 ASP A CA 1
ATOM 1537 C C . ASP A 1 193 ? 34.067 15.346 -41.792 1.00 92.19 193 ASP A C 1
ATOM 1539 O O . ASP A 1 193 ? 33.082 15.962 -42.199 1.00 92.19 193 ASP A O 1
ATOM 1543 N N . GLU A 1 194 ? 35.291 15.880 -41.852 1.00 92.88 194 GLU A N 1
ATOM 1544 C CA . GLU A 1 194 ? 35.570 17.279 -42.255 1.00 92.88 194 GLU A CA 1
ATOM 1545 C C . GLU A 1 194 ? 34.970 17.653 -43.625 1.00 92.88 194 GLU A C 1
ATOM 1547 O O . GLU A 1 194 ? 34.474 18.760 -43.815 1.00 92.88 194 GLU A O 1
ATOM 1552 N N . ASN A 1 195 ? 34.882 16.680 -44.537 1.00 91.94 195 ASN A N 1
ATOM 1553 C CA . ASN A 1 195 ? 34.237 16.791 -45.852 1.00 91.94 195 ASN A CA 1
ATOM 1554 C C . ASN A 1 195 ? 32.686 16.798 -45.799 1.00 91.94 195 ASN A C 1
ATOM 1556 O O . ASN A 1 195 ? 32.031 16.442 -46.778 1.00 91.94 195 ASN A O 1
ATOM 1560 N N . GLY A 1 196 ? 32.075 17.082 -44.644 1.00 89.50 196 GLY A N 1
ATOM 1561 C CA . GLY A 1 196 ? 30.620 17.071 -44.418 1.00 89.50 196 GLY A CA 1
ATOM 1562 C C . GLY A 1 196 ? 29.959 15.683 -44.439 1.00 89.50 196 GLY A C 1
ATOM 1563 O O . GLY A 1 196 ? 28.737 15.570 -44.311 1.00 89.50 196 GLY A O 1
ATOM 1564 N N . LYS A 1 197 ? 30.735 14.605 -44.597 1.00 92.81 197 LYS A N 1
ATOM 1565 C CA . LYS A 1 197 ? 30.218 13.237 -44.738 1.00 92.81 197 LYS A CA 1
ATOM 1566 C C . LYS A 1 197 ? 29.730 12.699 -43.392 1.00 92.81 197 LYS A C 1
ATOM 1568 O O . LYS A 1 197 ? 30.479 12.652 -42.422 1.00 92.81 197 LYS A O 1
ATOM 1573 N N . VAL A 1 198 ? 28.474 12.253 -43.335 1.00 90.31 198 VAL A N 1
ATOM 1574 C CA . VAL A 1 198 ? 27.875 11.709 -42.105 1.00 90.31 198 VAL A CA 1
ATOM 1575 C C . VAL A 1 198 ? 28.054 10.191 -42.043 1.00 90.31 198 VAL A C 1
ATOM 1577 O O . VAL A 1 198 ? 27.492 9.453 -42.854 1.00 90.31 198 VAL A O 1
ATOM 1580 N N . THR A 1 199 ? 28.788 9.704 -41.042 1.00 89.94 199 THR A N 1
ATOM 1581 C CA . THR A 1 199 ? 28.988 8.269 -40.785 1.00 89.94 199 THR A CA 1
ATOM 1582 C C . THR A 1 199 ? 28.235 7.813 -39.529 1.00 89.94 199 THR A C 1
ATOM 1584 O O . THR A 1 199 ? 28.041 8.560 -38.569 1.00 89.94 199 THR A O 1
ATOM 1587 N N . ARG A 1 200 ? 27.745 6.566 -39.526 1.00 90.00 200 ARG A N 1
ATOM 1588 C CA . ARG A 1 200 ? 26.961 5.993 -38.416 1.00 90.00 200 ARG A CA 1
ATOM 1589 C C . ARG A 1 200 ? 27.878 5.276 -37.426 1.00 90.00 200 ARG A C 1
ATOM 1591 O O . ARG A 1 200 ? 28.534 4.302 -37.775 1.00 90.00 200 ARG A O 1
ATOM 1598 N N . ALA A 1 201 ? 27.871 5.705 -36.167 1.00 87.88 201 ALA A N 1
ATOM 1599 C CA . ALA A 1 201 ? 28.677 5.121 -35.090 1.00 87.88 201 ALA A CA 1
ATOM 1600 C C . ALA A 1 201 ? 28.023 3.895 -34.412 1.00 87.88 201 ALA A C 1
ATOM 1602 O O . ALA A 1 201 ? 28.595 3.317 -33.484 1.00 87.88 201 ALA A O 1
ATOM 1603 N N . ARG A 1 202 ? 26.810 3.506 -34.829 1.00 89.88 202 ARG A N 1
ATOM 1604 C CA . ARG A 1 202 ? 26.068 2.344 -34.314 1.00 89.88 202 ARG A CA 1
ATOM 1605 C C . ARG A 1 202 ? 25.384 1.576 -35.441 1.00 89.88 202 ARG A C 1
ATOM 1607 O O . ARG A 1 202 ? 24.960 2.167 -36.428 1.00 89.88 202 ARG A O 1
ATOM 1614 N N . ARG A 1 203 ? 25.227 0.265 -35.240 1.00 88.94 203 ARG A N 1
ATOM 1615 C CA . ARG A 1 203 ? 24.452 -0.622 -36.117 1.00 88.94 203 ARG A CA 1
ATOM 1616 C C . ARG A 1 203 ? 22.957 -0.297 -36.005 1.00 88.94 203 ARG A C 1
ATOM 1618 O O . ARG A 1 203 ? 22.445 -0.149 -34.892 1.00 88.94 203 ARG A O 1
ATOM 1625 N N . GLU A 1 204 ? 22.273 -0.211 -37.139 1.00 90.88 204 GLU A N 1
ATOM 1626 C CA . GLU A 1 204 ? 20.807 -0.178 -37.201 1.00 90.88 204 GLU A CA 1
ATOM 1627 C C . GLU A 1 204 ? 20.230 -1.597 -37.031 1.00 90.88 204 GLU A C 1
ATOM 1629 O O . GLU A 1 204 ? 20.940 -2.595 -37.183 1.00 90.88 204 GLU A O 1
ATOM 1634 N N . CYS A 1 205 ? 18.965 -1.709 -36.637 1.00 91.25 205 CYS A N 1
ATOM 1635 C CA . CYS A 1 205 ? 18.334 -3.006 -36.415 1.00 91.25 205 CYS A CA 1
ATOM 1636 C C . CYS A 1 205 ? 17.938 -3.665 -37.755 1.00 91.25 205 CYS A C 1
ATOM 1638 O O . CYS A 1 205 ? 17.339 -2.990 -38.584 1.00 91.25 205 CYS A O 1
ATOM 1640 N N . PRO A 1 206 ? 18.231 -4.960 -37.986 1.00 89.44 206 PRO A N 1
ATOM 1641 C CA . PRO A 1 206 ? 17.932 -5.619 -39.261 1.00 89.44 206 PRO A CA 1
ATOM 1642 C C . PRO A 1 206 ? 16.499 -6.172 -39.370 1.00 89.44 206 PRO A C 1
ATOM 1644 O O . PRO A 1 206 ? 16.163 -6.767 -40.389 1.00 89.44 206 PRO A O 1
ATOM 1647 N N . THR A 1 207 ? 15.661 -6.052 -38.333 1.00 87.69 207 THR A N 1
ATOM 1648 C CA . THR A 1 207 ? 14.270 -6.530 -38.392 1.00 87.69 207 THR A CA 1
ATOM 1649 C C . THR A 1 207 ? 13.396 -5.538 -39.170 1.00 87.69 207 THR A C 1
ATOM 1651 O O . THR A 1 207 ? 13.488 -4.338 -38.907 1.00 87.69 207 THR A O 1
ATOM 1654 N N . PRO A 1 208 ? 12.510 -5.986 -40.083 1.00 85.56 208 PRO A N 1
ATOM 1655 C CA . P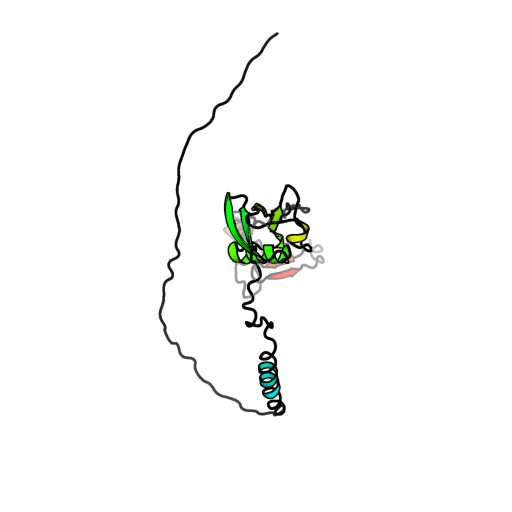RO A 1 208 ? 11.744 -5.083 -40.954 1.00 85.56 208 PRO A CA 1
ATOM 1656 C C . PRO A 1 208 ? 10.801 -4.138 -40.186 1.00 85.56 208 PRO A C 1
ATOM 1658 O O . PRO A 1 208 ? 10.581 -3.007 -40.608 1.00 85.56 208 PRO A O 1
ATOM 1661 N N . GLU A 1 209 ? 10.317 -4.545 -39.008 1.00 85.81 209 GLU A N 1
ATOM 1662 C CA . GLU A 1 209 ? 9.547 -3.695 -38.080 1.00 85.81 209 GLU A CA 1
ATOM 1663 C C . GLU A 1 209 ? 10.339 -2.481 -37.545 1.00 85.81 209 GLU A C 1
ATOM 1665 O O . GLU A 1 209 ? 9.773 -1.527 -37.009 1.00 85.81 209 GLU A O 1
ATOM 1670 N N . CYS A 1 210 ? 11.670 -2.528 -37.622 1.00 84.88 210 CYS A N 1
ATOM 1671 C CA . CYS A 1 210 ? 12.589 -1.524 -37.103 1.00 84.88 210 CYS A CA 1
ATOM 1672 C C . CYS A 1 210 ? 13.394 -0.893 -38.241 1.00 84.88 210 CYS A C 1
ATOM 1674 O O . CYS A 1 210 ? 14.610 -1.049 -38.298 1.00 84.88 210 CYS A O 1
ATOM 1676 N N . GLY A 1 211 ? 12.699 -0.152 -39.109 1.00 79.75 211 GLY A N 1
ATOM 1677 C CA . GLY A 1 211 ? 13.296 0.575 -40.232 1.00 79.75 211 GLY A CA 1
ATOM 1678 C C . GLY A 1 211 ? 14.383 1.599 -39.859 1.00 79.75 211 GLY A C 1
ATOM 1679 O O . GLY A 1 211 ? 14.755 1.773 -38.695 1.00 79.75 211 GLY A O 1
ATOM 1680 N N . ALA A 1 212 ? 14.887 2.288 -40.886 1.00 83.56 212 ALA A N 1
ATOM 1681 C CA . ALA A 1 212 ? 16.092 3.115 -40.821 1.00 83.56 212 ALA A CA 1
ATOM 1682 C C . ALA A 1 212 ? 16.138 4.102 -39.633 1.00 83.56 212 ALA A C 1
ATOM 1684 O O . ALA A 1 212 ? 15.133 4.687 -39.224 1.00 83.56 212 ALA A O 1
ATOM 1685 N N . GLY A 1 213 ? 17.334 4.287 -39.071 1.00 86.06 213 GLY A N 1
ATOM 1686 C CA . GLY A 1 213 ? 17.573 5.131 -37.893 1.00 86.06 213 GLY A CA 1
ATOM 1687 C C . GLY A 1 213 ? 17.240 4.483 -36.537 1.00 86.06 213 GLY A C 1
ATOM 1688 O O . GLY A 1 213 ? 17.448 5.105 -35.491 1.00 86.06 213 GLY A O 1
ATOM 1689 N N . VAL A 1 214 ? 16.766 3.230 -36.497 1.00 92.25 214 VAL A N 1
ATOM 1690 C CA . VAL A 1 214 ? 16.606 2.470 -35.241 1.00 92.25 214 VAL A CA 1
ATOM 1691 C C . VAL A 1 214 ? 17.936 1.826 -34.836 1.00 92.25 214 VAL A C 1
ATOM 1693 O O . VAL A 1 214 ? 18.224 0.671 -35.145 1.00 92.25 214 VAL A O 1
ATOM 1696 N N . PHE A 1 215 ? 18.762 2.582 -34.114 1.00 93.12 215 PHE A N 1
ATOM 1697 C CA . PHE A 1 215 ? 20.065 2.117 -33.628 1.00 93.12 215 PHE A CA 1
ATOM 1698 C C . PHE A 1 215 ? 19.964 1.122 -32.466 1.00 93.12 215 PHE A C 1
ATOM 1700 O O . PHE A 1 215 ? 19.256 1.350 -31.481 1.00 93.12 215 PHE A O 1
ATOM 1707 N N . MET A 1 216 ? 20.763 0.056 -32.528 1.00 93.06 216 MET A N 1
ATOM 1708 C CA . MET A 1 216 ? 20.913 -0.895 -31.427 1.00 93.06 216 MET A CA 1
ATOM 1709 C C . MET A 1 216 ? 21.806 -0.327 -30.309 1.00 93.06 216 MET A C 1
ATOM 1711 O O . MET A 1 216 ? 22.774 0.404 -30.545 1.00 93.06 216 MET A O 1
ATOM 1715 N N . ALA A 1 217 ? 21.501 -0.677 -29.061 1.00 92.94 217 ALA A N 1
ATOM 1716 C CA . ALA A 1 217 ? 22.352 -0.408 -27.911 1.00 92.94 217 ALA A CA 1
ATOM 1717 C C . ALA A 1 217 ? 23.538 -1.384 -27.901 1.00 92.94 217 ALA A C 1
ATOM 1719 O O . ALA A 1 217 ? 23.338 -2.598 -27.890 1.00 92.94 217 ALA A O 1
ATOM 1720 N N . LYS A 1 218 ? 24.768 -0.856 -27.887 1.00 91.62 218 LYS A N 1
ATOM 1721 C CA . LYS A 1 218 ? 25.993 -1.641 -27.680 1.00 91.62 218 LYS A CA 1
ATOM 1722 C C . LYS A 1 218 ? 26.226 -1.821 -26.177 1.00 91.62 218 LYS A C 1
ATOM 1724 O O . LYS A 1 218 ? 26.550 -0.852 -25.492 1.00 91.62 218 LYS A O 1
ATOM 1729 N N . HIS A 1 219 ? 26.053 -3.045 -25.690 1.00 92.12 219 HIS A N 1
ATOM 1730 C CA . HIS A 1 219 ? 26.584 -3.511 -24.409 1.00 92.12 219 HIS A CA 1
ATOM 1731 C C . HIS A 1 219 ? 27.979 -4.130 -24.638 1.00 92.12 219 HIS A C 1
ATOM 1733 O O . HIS A 1 219 ? 28.509 -4.049 -25.749 1.00 92.12 219 HIS A O 1
ATOM 1739 N N . ALA A 1 220 ? 28.601 -4.700 -23.602 1.00 90.19 220 ALA A N 1
ATOM 1740 C CA . ALA A 1 220 ? 29.914 -5.342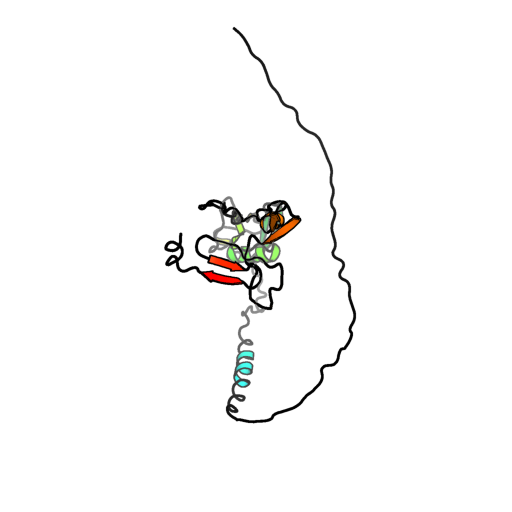 -23.734 1.00 90.19 220 ALA A CA 1
ATOM 1741 C C . ALA A 1 220 ? 29.822 -6.677 -24.496 1.00 90.19 220 ALA A C 1
ATOM 1743 O O . ALA A 1 220 ? 30.604 -6.938 -25.401 1.00 90.19 220 ALA A O 1
ATOM 1744 N N . ASP A 1 221 ? 28.812 -7.472 -24.154 1.00 90.94 221 ASP A N 1
ATOM 1745 C CA . ASP A 1 221 ? 28.528 -8.824 -24.638 1.00 90.94 221 ASP A CA 1
ATOM 1746 C C . ASP A 1 221 ? 27.588 -8.864 -25.858 1.00 90.94 221 ASP A C 1
ATOM 1748 O O . ASP A 1 221 ? 27.621 -9.803 -26.655 1.00 90.94 221 ASP A O 1
ATOM 1752 N N . ARG A 1 222 ? 26.718 -7.854 -26.005 1.00 92.19 222 ARG A N 1
ATOM 1753 C CA . ARG A 1 222 ? 25.580 -7.907 -26.937 1.00 92.19 222 ARG A CA 1
ATOM 1754 C C . ARG A 1 222 ? 25.181 -6.573 -27.563 1.00 92.19 222 ARG A C 1
ATOM 1756 O O . ARG A 1 222 ? 25.344 -5.500 -26.979 1.00 92.19 222 ARG A O 1
ATOM 1763 N N . GLN A 1 223 ? 24.557 -6.651 -28.734 1.00 93.75 223 GLN A N 1
ATOM 1764 C CA . GLN A 1 223 ? 23.747 -5.589 -29.328 1.00 93.75 223 GLN A CA 1
ATOM 1765 C C . GLN A 1 223 ? 22.266 -5.846 -29.026 1.00 93.75 223 GLN A C 1
ATOM 1767 O O . GLN A 1 223 ? 21.765 -6.928 -29.318 1.00 93.75 223 GLN A O 1
ATOM 1772 N N . TYR A 1 224 ? 21.554 -4.857 -28.482 1.00 94.62 224 TYR A N 1
ATOM 1773 C CA . TYR A 1 224 ? 20.134 -4.966 -28.114 1.00 94.62 224 TYR A CA 1
ATOM 1774 C C . TYR A 1 224 ? 19.280 -3.880 -28.785 1.00 94.62 224 TYR A C 1
ATOM 1776 O O . TYR A 1 224 ? 19.614 -2.697 -28.707 1.00 94.62 224 TYR A O 1
ATOM 1784 N N . CYS A 1 225 ? 18.163 -4.241 -29.422 1.00 94.19 225 CYS A N 1
ATOM 1785 C CA . CYS A 1 225 ? 17.217 -3.265 -29.970 1.00 94.19 225 CYS A CA 1
ATOM 1786 C C . CYS A 1 225 ? 16.147 -2.881 -28.943 1.00 94.19 225 CYS A C 1
ATOM 1788 O O . CYS A 1 225 ? 15.357 -3.713 -28.507 1.00 94.19 225 CYS A O 1
ATOM 1790 N N . GLY A 1 226 ? 16.052 -1.589 -28.617 1.00 91.81 226 GLY A N 1
ATOM 1791 C CA . GLY A 1 226 ? 15.053 -1.077 -27.673 1.00 91.81 226 GLY A CA 1
ATOM 1792 C C . GLY A 1 226 ? 13.595 -1.135 -28.155 1.00 91.81 226 GLY A C 1
ATOM 1793 O O . GLY A 1 226 ? 12.706 -0.938 -27.333 1.00 91.81 226 GLY A O 1
ATOM 1794 N N . LYS A 1 227 ? 13.346 -1.389 -29.452 1.00 92.69 227 LYS A N 1
ATOM 1795 C CA . LYS A 1 227 ? 11.998 -1.524 -30.036 1.00 92.69 227 LYS A CA 1
ATOM 1796 C C . LYS A 1 227 ? 11.547 -2.992 -30.078 1.00 92.69 227 LYS A C 1
ATOM 1798 O O . LYS A 1 227 ? 10.799 -3.423 -29.208 1.00 92.69 227 LYS A O 1
ATOM 1803 N N . CYS A 1 228 ? 12.049 -3.772 -31.038 1.00 93.50 228 CYS A N 1
ATOM 1804 C CA . CYS A 1 228 ? 11.680 -5.182 -31.248 1.00 93.50 228 CYS A CA 1
ATOM 1805 C C . CYS A 1 228 ? 12.320 -6.174 -30.255 1.00 93.50 228 CYS A C 1
ATOM 1807 O O . CYS A 1 228 ? 12.094 -7.374 -30.361 1.00 93.50 228 CYS A O 1
ATOM 1809 N N . LYS A 1 229 ? 13.141 -5.708 -29.299 1.00 93.00 229 LYS A N 1
ATOM 1810 C CA . LYS A 1 229 ? 13.854 -6.529 -28.291 1.00 93.00 229 LYS A CA 1
ATOM 1811 C C . LYS A 1 229 ? 14.881 -7.525 -28.862 1.00 93.00 229 LYS A C 1
ATOM 1813 O O . LYS A 1 229 ? 15.495 -8.270 -28.097 1.00 93.00 229 LYS A O 1
ATOM 1818 N N . ALA A 1 230 ? 15.116 -7.513 -30.178 1.00 91.00 230 ALA A N 1
ATOM 1819 C CA . ALA A 1 230 ? 16.113 -8.351 -30.840 1.00 91.00 230 ALA A CA 1
ATOM 1820 C C . ALA A 1 230 ? 17.502 -8.181 -30.202 1.00 91.00 230 ALA A C 1
ATOM 1822 O O . ALA A 1 230 ? 17.955 -7.057 -29.956 1.00 91.00 230 ALA A O 1
ATOM 1823 N N . THR A 1 231 ? 18.168 -9.306 -29.944 1.00 93.69 231 THR A N 1
ATOM 1824 C CA . THR A 1 231 ? 19.465 -9.370 -29.264 1.00 93.69 231 THR A CA 1
ATOM 1825 C C . THR A 1 231 ? 20.446 -10.180 -30.102 1.00 93.69 231 THR A C 1
ATOM 1827 O O . THR A 1 231 ? 20.172 -11.335 -30.408 1.00 93.69 231 THR A O 1
ATOM 1830 N N . PHE A 1 232 ? 21.600 -9.600 -30.429 1.00 91.00 232 PHE A N 1
ATOM 1831 C CA . PHE A 1 232 ? 22.734 -10.322 -31.012 1.00 91.00 232 PHE A CA 1
ATOM 1832 C C . PHE A 1 232 ? 23.861 -10.366 -29.985 1.00 91.00 232 PHE A C 1
ATOM 1834 O O . PHE A 1 232 ? 24.349 -9.314 -29.571 1.00 91.00 232 PHE A O 1
ATOM 1841 N N . VAL A 1 233 ? 24.259 -11.563 -29.565 1.00 91.44 233 VAL A N 1
ATOM 1842 C CA . VAL A 1 233 ? 25.427 -11.783 -28.701 1.00 91.44 233 VAL A CA 1
ATOM 1843 C C . VAL A 1 233 ? 26.655 -11.949 -29.594 1.00 91.44 233 VAL A C 1
ATOM 1845 O O . VAL A 1 233 ? 26.575 -12.616 -30.625 1.00 91.44 233 VAL A O 1
ATOM 1848 N N . PHE A 1 234 ? 27.779 -11.339 -29.225 1.00 85.69 234 PHE A N 1
ATOM 1849 C CA . PHE A 1 234 ? 29.052 -11.600 -29.893 1.00 85.69 234 PHE A CA 1
ATOM 1850 C C . PHE A 1 234 ? 29.704 -12.845 -29.288 1.00 85.69 234 PHE A C 1
ATOM 1852 O O . PHE A 1 234 ? 29.782 -12.961 -28.065 1.00 85.69 234 PHE A O 1
ATOM 1859 N N . LYS A 1 235 ? 30.233 -13.747 -30.123 1.00 77.75 235 LYS A N 1
ATOM 1860 C CA . LYS A 1 235 ? 31.278 -14.664 -29.651 1.00 77.75 235 LYS A CA 1
ATOM 1861 C C . LYS A 1 235 ? 32.544 -13.830 -29.374 1.00 77.75 235 LYS A C 1
ATOM 1863 O O . LYS A 1 235 ? 32.822 -12.925 -30.162 1.00 77.75 235 LYS A O 1
ATOM 1868 N N . PRO A 1 236 ? 33.282 -14.076 -28.277 1.00 66.56 236 PRO A N 1
ATOM 1869 C CA . PRO A 1 236 ? 34.474 -13.294 -27.928 1.00 66.56 236 PRO A CA 1
ATOM 1870 C C . PRO A 1 236 ? 35.725 -13.673 -28.743 1.00 66.56 236 PRO A C 1
ATOM 1872 O O . PRO A 1 236 ? 36.744 -12.995 -28.648 1.00 66.56 236 PRO A O 1
ATOM 1875 N N . GLU A 1 237 ? 35.657 -14.749 -29.524 1.00 63.12 237 GLU A N 1
ATOM 1876 C CA . GLU A 1 237 ? 36.762 -15.295 -30.317 1.00 63.12 237 GLU A CA 1
ATOM 1877 C C . GLU A 1 237 ? 36.874 -14.617 -31.701 1.00 63.12 237 GLU A C 1
ATOM 1879 O O . GLU A 1 237 ? 35.943 -13.963 -32.172 1.00 63.12 237 GLU A O 1
ATOM 1884 N N . GLU A 1 238 ? 38.044 -14.741 -32.337 1.00 54.75 238 GLU A N 1
ATOM 1885 C CA . GLU A 1 238 ? 38.401 -14.229 -33.683 1.00 54.75 238 GLU A CA 1
ATOM 1886 C C . GLU A 1 238 ? 38.436 -12.697 -33.898 1.00 54.75 238 GLU A C 1
ATOM 1888 O O . GLU A 1 238 ? 38.992 -12.234 -34.892 1.00 54.75 238 GLU A O 1
ATOM 1893 N N . ALA A 1 239 ? 37.965 -11.870 -32.960 1.00 53.25 239 ALA A N 1
ATOM 1894 C CA . ALA A 1 239 ? 38.032 -10.405 -33.094 1.00 53.25 239 ALA A CA 1
ATOM 1895 C C . ALA A 1 239 ? 39.443 -9.791 -32.902 1.00 53.25 239 ALA A C 1
ATOM 1897 O O . ALA A 1 239 ? 39.622 -8.596 -33.140 1.00 53.25 239 ALA A O 1
ATOM 1898 N N . ALA A 1 240 ? 40.428 -10.579 -32.452 1.00 54.88 240 ALA A N 1
ATOM 1899 C CA . ALA A 1 240 ? 41.760 -10.111 -32.044 1.00 54.88 240 ALA A CA 1
ATOM 1900 C C . ALA A 1 240 ? 42.923 -10.590 -32.940 1.00 54.88 240 ALA A C 1
ATOM 1902 O O . ALA A 1 240 ? 44.050 -10.153 -32.742 1.00 54.88 240 ALA A O 1
ATOM 1903 N N . SER A 1 241 ? 42.678 -11.465 -33.922 1.00 49.22 241 SER A N 1
ATOM 1904 C CA . SER A 1 241 ? 43.723 -12.108 -34.744 1.00 49.22 241 SER A CA 1
ATOM 1905 C C . SER A 1 241 ? 43.969 -11.444 -36.109 1.00 49.22 241 SER A C 1
ATOM 1907 O O . SER A 1 241 ? 44.635 -12.022 -36.967 1.00 49.22 241 SER A O 1
ATOM 1909 N N . LYS A 1 242 ? 43.431 -10.236 -36.336 1.00 50.78 242 LYS A N 1
ATOM 1910 C CA . LYS A 1 242 ? 43.654 -9.440 -37.559 1.00 50.78 242 LYS A CA 1
ATOM 1911 C C . LYS A 1 242 ? 43.896 -7.956 -37.268 1.00 50.78 242 LYS A C 1
ATOM 1913 O O . LYS A 1 242 ? 43.105 -7.102 -37.677 1.00 50.78 242 LYS A O 1
ATOM 1918 N N . LYS A 1 243 ? 45.011 -7.659 -36.600 1.00 38.06 243 LYS A N 1
ATOM 1919 C CA . LYS A 1 243 ? 45.774 -6.421 -36.797 1.00 38.06 243 LYS A CA 1
ATOM 1920 C C . LYS A 1 243 ? 47.214 -6.567 -36.328 1.00 38.06 243 LYS A C 1
ATOM 1922 O O . LYS A 1 243 ? 47.422 -7.399 -35.424 1.00 38.06 243 LYS A O 1
#

pLDDT: mean 73.41, std 22.9, range [28.89, 96.38]

Solvent-accessible surface area (backbone atoms only — not comparable to full-atom values): 16886 Å² total; per-residue (Å²): 134,89,78,88,87,86,88,82,90,90,83,90,83,90,86,86,89,81,89,78,88,82,83,83,83,84,78,91,82,79,90,81,91,79,88,82,87,88,80,83,87,84,89,82,87,80,84,84,87,93,81,78,90,84,62,71,72,58,56,64,54,53,69,64,56,77,70,75,77,73,68,82,88,74,70,88,85,66,95,62,87,69,80,66,31,47,32,34,39,34,38,86,84,70,52,73,42,85,44,83,40,50,52,81,38,34,44,49,60,53,34,49,62,43,21,77,75,69,73,49,58,54,91,35,57,41,48,31,46,97,91,39,74,67,58,58,96,39,38,34,51,82,72,70,57,52,67,73,37,69,34,38,43,42,74,56,75,81,78,70,81,83,71,81,77,82,88,82,82,91,67,82,84,79,82,79,89,73,89,82,83,67,82,73,60,71,60,76,40,50,46,73,45,96,88,71,47,76,45,71,72,50,58,61,45,89,52,83,95,38,52,91,88,37,57,34,47,79,58,96,60,33,39,36,30,89,80,87,62,52,71,49,71,62,75,90,69,81,81,76,82,82,123

InterPro domains:
  IPR000626 Ubiquitin-like domain [PF00240] (87-158)
  IPR000626 Ubiquitin-like domain [PS50053] (85-160)
  IPR000626 Ubiquitin-like domain [SM00213] (85-156)
  IPR002906 Small ribosomal subunit protein eS31 [PF01599] (186-233)
  IPR002906 Small ribosomal subunit protein eS31 [SM01402] (186-231)
  IPR011332 Zinc-binding ribosomal protein [SSF57829] (184-238)
  IPR019954 Ubiquitin conserved site [PS00299] (111-136)
  IPR019956 Ubiquitin domain [PR00348] (95-115)
  IPR019956 Ubiquitin domain [PR00348] (116-136)
  IPR019956 Ubiquitin domain [PR00348] (137-158)
  IPR029071 Ubiquitin-like domain superfamily [SSF54236] (72-161)
  IPR038582 Small ribosomal subunit protein eS31 eukaryotic superfamily [G3DSA:6.20.50.150] (163-239)
  IPR050158 Ubiquitin and ubiquitin-like [PTHR10666] (85-171)

Mean predicted aligned error: 21.1 Å